Protein AF-A0ABD0K4P3-F1 (afdb_monomer_lite)

Sequence (218 aa):
MEVPHTLDGYPPPAPPPTKKMDIFKAEDYKLVDYKAAQAPEKLTTDYEDLIQYLTASLGSDLAKVRSVFAWLSSQNVLSTQFPKVVKENTPQAFLKRIKYDRTLYSDFFALLCSKGAGYEIGQHELKVTNRWNAVHVQGAWRLVNVPWALVKTDGLEEDKTWIVVEQCGEACLPRAESKKEVLQDMDEFWFLTDPEDFNCFCFARERRWQLMPETMDC

Radius of gyration: 19.71 Å; chains: 1; bounding box: 61×53×44 Å

Secondary structure (DSSP, 8-state):
-PPPSS-TTSPPP---SS-HHHH--GGGGHHHHHHHHT--GGGGG-HHHHHHHHHTT--SHHHHHHHHHHHHHT--TTTPPPPSS--SSSHHHHHHHHHHS---HHHHHHHHHHHHTT--PPP-----SS--EEEEETTEEEEE-HHHHT--GGGGTTT-------BTTB-----------------GGGEEE-HHHHTTTS--SSGGGG--------

Foldseek 3Di:
DDDPPDDPPADFQAADPDACVVPDDVVVLLVLLVQLLPPDPVQQLALVSNLCSNPVVPPFLLSSLVSLLSNLLSDPLQPDDQDPDHPPPTNSVQSVCVNPVVDDSQVVSVCSSQVNVVHDDDDDDDPDPQDWDWDQGPNHTFTARSRVQNPDVVVVCVVDPPQPQDDPRDGDDDDPPPPPPCPDNGDCCRPRHRLVVCCVPRNDPDPSVSNDPPPDDD

InterPro domains:
  IPR053041 Transglutaminase-like Superfamily Modulators [PTHR47020] (11-214)

Structure (mmCIF, N/CA/C/O backbone):
data_AF-A0ABD0K4P3-F1
#
_entry.id   AF-A0ABD0K4P3-F1
#
loop_
_atom_site.group_PDB
_atom_site.id
_atom_site.type_symbol
_atom_site.label_atom_id
_atom_site.label_alt_id
_atom_site.label_comp_id
_atom_site.label_asym_id
_atom_site.label_entity_id
_atom_site.label_seq_id
_atom_site.pdbx_PDB_ins_code
_atom_site.Cartn_x
_atom_site.Cartn_y
_atom_site.Cartn_z
_atom_site.occupancy
_atom_site.B_iso_or_equiv
_atom_site.auth_seq_id
_atom_site.auth_comp_id
_atom_site.auth_asym_id
_atom_site.auth_atom_id
_atom_site.pdbx_PDB_model_num
ATOM 1 N 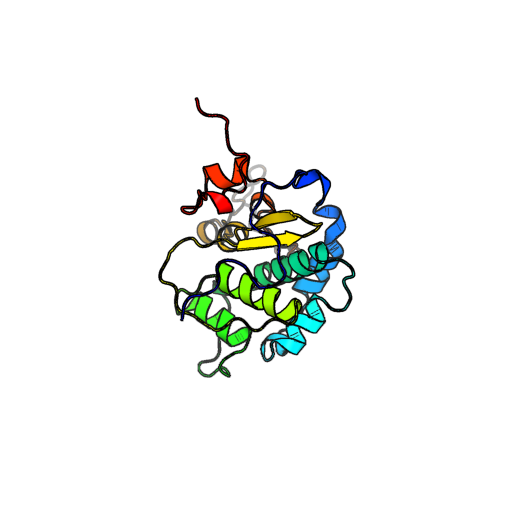N . MET A 1 1 ? 16.786 -3.853 18.434 1.00 28.19 1 MET A N 1
ATOM 2 C CA . MET A 1 1 ? 16.647 -4.970 17.479 1.00 28.19 1 MET A CA 1
ATOM 3 C C . MET A 1 1 ? 16.449 -4.325 16.121 1.00 28.19 1 MET A C 1
ATOM 5 O O . MET A 1 1 ? 15.469 -3.617 15.963 1.00 28.19 1 MET A O 1
ATOM 9 N N . GLU A 1 2 ? 17.439 -4.397 15.238 1.00 27.61 2 GLU A N 1
ATOM 10 C CA . GLU A 1 2 ? 17.402 -3.721 13.934 1.00 27.61 2 GLU A CA 1
ATOM 11 C C . GLU A 1 2 ? 16.315 -4.340 13.050 1.00 27.61 2 GLU A C 1
ATOM 13 O O . GLU A 1 2 ? 16.174 -5.560 13.003 1.00 27.61 2 GLU A O 1
ATOM 18 N N . VAL A 1 3 ? 15.515 -3.500 12.388 1.00 36.38 3 VAL A N 1
ATOM 19 C CA . VAL A 1 3 ? 14.567 -3.963 11.369 1.00 36.38 3 VAL A CA 1
ATOM 20 C C . VAL A 1 3 ? 15.396 -4.306 10.130 1.00 36.38 3 VAL A C 1
ATOM 22 O O . VAL A 1 3 ? 16.109 -3.425 9.643 1.00 36.38 3 VAL A O 1
ATOM 25 N N . PRO A 1 4 ? 15.357 -5.548 9.622 1.00 42.12 4 PRO A N 1
ATOM 26 C CA . PRO A 1 4 ? 16.108 -5.906 8.429 1.00 42.12 4 PRO A CA 1
ATOM 27 C C . PRO A 1 4 ? 15.650 -5.037 7.252 1.00 42.12 4 PRO A C 1
ATOM 29 O O . PRO A 1 4 ? 14.4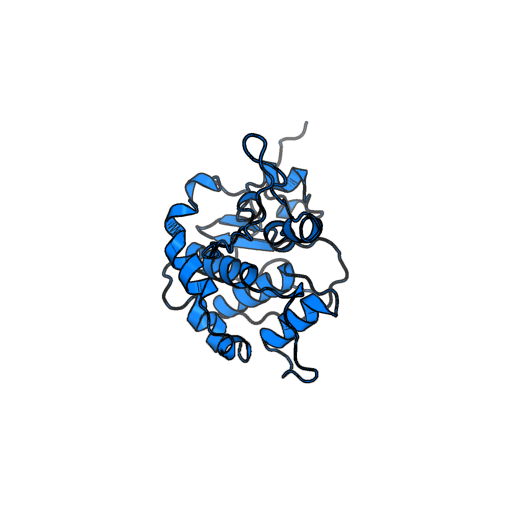57 -4.861 7.013 1.00 42.12 4 PRO A O 1
ATOM 32 N N . HIS A 1 5 ? 16.617 -4.460 6.534 1.00 51.66 5 HIS A N 1
ATOM 33 C CA . HIS A 1 5 ? 16.360 -3.504 5.453 1.00 51.66 5 HIS A CA 1
ATOM 34 C C . HIS A 1 5 ? 15.555 -4.105 4.290 1.00 51.66 5 HIS A C 1
ATOM 36 O O . HIS A 1 5 ? 14.946 -3.360 3.536 1.00 51.66 5 HIS A O 1
ATOM 42 N N . THR A 1 6 ? 15.534 -5.430 4.157 1.00 54.06 6 THR A N 1
ATOM 43 C CA . THR A 1 6 ? 14.693 -6.206 3.239 1.00 54.06 6 THR A CA 1
ATOM 44 C C . THR A 1 6 ? 14.231 -7.465 3.964 1.00 54.06 6 THR A C 1
ATOM 46 O O . THR A 1 6 ? 14.991 -8.027 4.750 1.00 54.06 6 THR A O 1
ATOM 49 N N . LEU A 1 7 ? 13.003 -7.908 3.705 1.00 59.88 7 LEU A N 1
ATOM 50 C CA . LEU A 1 7 ? 12.491 -9.174 4.232 1.00 59.88 7 LEU A CA 1
ATOM 51 C C . LEU A 1 7 ? 13.221 -10.357 3.572 1.00 59.88 7 LEU A C 1
ATOM 53 O O . LEU A 1 7 ? 13.503 -10.307 2.371 1.00 59.88 7 LEU A O 1
ATOM 57 N N . ASP A 1 8 ? 13.501 -11.416 4.337 1.00 61.53 8 ASP A N 1
ATOM 58 C CA . ASP A 1 8 ? 14.068 -12.657 3.799 1.00 61.53 8 ASP A CA 1
ATOM 59 C C . ASP A 1 8 ? 13.166 -13.202 2.679 1.00 61.53 8 ASP A C 1
ATOM 61 O O . ASP A 1 8 ? 11.954 -13.336 2.846 1.00 61.53 8 ASP A O 1
ATOM 65 N N . GLY A 1 9 ? 13.755 -13.486 1.514 1.00 71.38 9 GLY A N 1
ATOM 66 C CA . GLY A 1 9 ? 13.040 -13.989 0.333 1.00 71.38 9 GLY A CA 1
ATOM 67 C C . GLY A 1 9 ? 12.773 -12.960 -0.771 1.00 71.38 9 GLY A C 1
ATOM 68 O O . GLY A 1 9 ? 12.370 -13.360 -1.863 1.00 71.38 9 GLY A O 1
ATOM 69 N N . TYR A 1 10 ? 13.046 -11.669 -0.549 1.00 78.56 10 TYR A N 1
ATOM 70 C CA . TYR A 1 10 ? 12.956 -10.649 -1.603 1.00 78.56 10 TYR A CA 1
ATOM 71 C C . TYR A 1 10 ? 14.325 -10.309 -2.215 1.00 78.56 10 TYR A C 1
ATOM 73 O O . TYR A 1 10 ? 15.340 -10.338 -1.512 1.00 78.56 10 TYR A O 1
ATOM 81 N N . PRO A 1 11 ? 14.383 -9.970 -3.520 1.00 85.94 11 PRO A N 1
ATOM 82 C CA . PRO A 1 11 ? 15.630 -9.581 -4.167 1.00 85.94 11 PRO A CA 1
ATOM 83 C C . PRO A 1 11 ? 16.150 -8.245 -3.613 1.00 85.94 11 PRO A C 1
ATOM 85 O O . PRO A 1 11 ? 15.365 -7.438 -3.103 1.00 85.94 11 PRO A O 1
ATOM 88 N N . PRO A 1 12 ? 17.458 -7.959 -3.744 1.00 87.06 12 PRO A N 1
ATOM 89 C CA . PRO A 1 12 ? 18.002 -6.660 -3.364 1.00 87.06 12 PRO A CA 1
ATOM 90 C C . PRO A 1 12 ? 17.299 -5.511 -4.118 1.00 87.06 12 PRO A C 1
ATOM 92 O O . PRO A 1 12 ? 16.801 -5.723 -5.228 1.00 87.06 12 PRO A O 1
ATOM 95 N N . PRO A 1 13 ? 17.252 -4.291 -3.545 1.00 88.69 13 PRO A N 1
ATOM 96 C CA . PRO A 1 13 ? 16.683 -3.125 -4.216 1.00 88.69 13 PRO A CA 1
ATOM 97 C C . PRO A 1 13 ? 17.386 -2.857 -5.548 1.00 88.69 13 PRO A C 1
ATOM 99 O O . PRO A 1 13 ? 18.614 -2.776 -5.595 1.00 88.69 13 PRO A O 1
ATOM 102 N N . ALA A 1 14 ? 16.607 -2.724 -6.618 1.00 89.38 14 ALA A N 1
ATOM 103 C CA . ALA A 1 14 ? 17.099 -2.491 -7.969 1.00 89.38 14 ALA A CA 1
ATOM 104 C C . ALA A 1 14 ? 16.091 -1.646 -8.764 1.00 89.38 14 ALA A C 1
ATOM 106 O O . ALA A 1 14 ? 14.891 -1.714 -8.473 1.00 89.38 14 ALA A O 1
ATOM 107 N N . PRO A 1 15 ? 16.550 -0.875 -9.767 1.00 93.44 15 PRO A N 1
ATOM 108 C CA . PRO A 1 15 ? 15.665 -0.100 -10.625 1.00 93.44 15 PRO A CA 1
ATOM 109 C C . PRO A 1 15 ? 14.609 -0.988 -11.287 1.00 93.44 15 PRO A C 1
ATOM 111 O O . PRO A 1 15 ? 14.948 -2.060 -11.799 1.00 93.44 15 PRO A O 1
ATOM 114 N N . PRO A 1 16 ? 13.333 -0.575 -11.296 1.00 94.06 16 PRO A N 1
ATOM 115 C CA . PRO A 1 16 ? 12.313 -1.336 -11.983 1.00 94.06 16 PRO A CA 1
ATOM 116 C C . PRO A 1 16 ? 12.529 -1.298 -13.508 1.00 94.06 16 PRO A C 1
ATOM 118 O O . PRO A 1 16 ? 12.810 -0.234 -14.059 1.00 94.06 16 PRO A O 1
ATOM 121 N N . PRO A 1 17 ? 12.341 -2.424 -14.219 1.00 94.50 17 PRO A N 1
ATOM 122 C CA . PRO A 1 17 ? 12.545 -2.492 -15.669 1.00 94.50 17 PRO A CA 1
ATOM 123 C C . PRO A 1 17 ? 11.391 -1.887 -16.485 1.00 94.50 17 PRO A C 1
ATOM 125 O O . PRO A 1 17 ? 11.512 -1.729 -17.695 1.00 94.50 17 PRO A O 1
ATOM 128 N N . THR A 1 18 ? 10.260 -1.590 -15.845 1.00 95.69 18 THR A N 1
ATOM 129 C CA . THR A 1 18 ? 9.054 -1.030 -16.475 1.00 95.69 18 THR A CA 1
ATOM 130 C C . THR A 1 18 ? 8.581 0.199 -15.718 1.00 95.69 18 THR A C 1
ATOM 132 O O . THR A 1 18 ? 8.933 0.369 -14.547 1.00 95.69 18 THR A O 1
ATOM 135 N N . LYS A 1 19 ? 7.753 1.032 -16.344 1.00 96.19 19 LYS A N 1
ATOM 136 C CA . LYS A 1 19 ? 7.137 2.203 -15.712 1.00 96.19 19 LYS A CA 1
ATOM 137 C C . LYS A 1 19 ? 5.843 1.837 -14.999 1.00 96.19 19 LYS A C 1
ATOM 139 O O . LYS A 1 19 ? 5.233 0.801 -15.280 1.00 96.19 19 LYS A O 1
ATOM 144 N N . LYS A 1 20 ? 5.385 2.707 -14.098 1.00 96.00 20 LYS A N 1
ATOM 145 C CA . LYS A 1 20 ? 4.083 2.575 -13.430 1.00 96.00 20 LYS A CA 1
ATOM 146 C C . LYS A 1 20 ? 2.957 2.323 -14.433 1.00 96.00 20 LYS A C 1
ATOM 148 O O . LYS A 1 20 ? 2.176 1.390 -14.259 1.00 96.00 20 LYS A O 1
ATOM 153 N N . MET A 1 21 ? 2.900 3.138 -15.488 1.00 96.06 21 MET A N 1
ATOM 154 C CA . MET A 1 21 ? 1.831 3.102 -16.495 1.00 96.06 21 MET A CA 1
ATOM 155 C C . MET A 1 21 ? 1.772 1.784 -17.282 1.00 96.06 21 MET A C 1
ATOM 157 O O . MET A 1 21 ? 0.723 1.452 -17.834 1.00 96.06 21 MET A O 1
ATOM 161 N N . ASP A 1 22 ? 2.871 1.024 -17.320 1.00 96.25 22 ASP A N 1
ATOM 162 C CA . ASP A 1 22 ? 2.933 -0.264 -18.017 1.00 96.25 22 ASP A CA 1
ATOM 163 C C . ASP A 1 22 ? 2.239 -1.379 -17.225 1.00 96.25 22 ASP A C 1
ATOM 165 O O . ASP A 1 22 ? 1.761 -2.352 -17.807 1.00 96.25 22 ASP A O 1
ATOM 169 N N . ILE A 1 23 ? 2.198 -1.257 -15.893 1.00 95.44 23 ILE A N 1
ATOM 170 C CA . ILE A 1 23 ? 1.722 -2.315 -14.990 1.00 95.44 23 ILE A CA 1
ATOM 171 C C . ILE A 1 23 ? 0.451 -1.944 -14.226 1.00 95.44 23 ILE A C 1
ATOM 173 O O . ILE A 1 23 ? -0.197 -2.829 -13.672 1.00 95.44 23 ILE A O 1
ATOM 177 N N . PHE A 1 24 ? 0.108 -0.657 -14.158 1.00 96.19 24 PHE A N 1
ATOM 178 C CA . PHE A 1 24 ? -0.998 -0.155 -13.353 1.00 96.19 24 PHE A CA 1
ATOM 179 C C . PHE A 1 24 ? -1.782 0.933 -14.090 1.00 96.19 24 PHE A C 1
ATOM 181 O O . PHE A 1 24 ? -1.228 1.952 -14.503 1.00 96.19 24 PHE A O 1
ATOM 188 N N . LYS A 1 25 ? -3.099 0.729 -14.176 1.00 95.00 25 LYS A N 1
ATOM 189 C CA . LYS A 1 25 ? -4.090 1.709 -14.630 1.00 95.00 25 LYS A CA 1
ATOM 190 C C . LYS A 1 25 ? -5.203 1.749 -13.599 1.00 95.00 25 LYS A C 1
ATOM 192 O O . LYS A 1 25 ? -5.808 0.714 -13.330 1.00 95.00 25 LYS A O 1
ATOM 197 N N . ALA A 1 26 ? -5.460 2.908 -13.000 1.00 92.31 26 ALA A N 1
ATOM 198 C CA . ALA A 1 26 ? -6.407 3.029 -11.889 1.00 92.31 26 ALA A CA 1
ATOM 199 C C . ALA A 1 26 ? -7.816 2.527 -12.264 1.00 92.31 26 ALA A C 1
ATOM 201 O O . ALA A 1 26 ? -8.531 1.962 -11.436 1.00 92.31 26 ALA A O 1
ATOM 202 N N . GLU A 1 27 ? -8.195 2.655 -13.536 1.00 92.25 27 GLU A N 1
ATOM 203 C CA . GLU A 1 27 ? -9.481 2.215 -14.071 1.00 92.25 27 GLU A CA 1
ATOM 204 C C . GLU A 1 27 ? -9.728 0.715 -13.891 1.00 92.25 27 GLU A C 1
ATOM 206 O O . GLU A 1 27 ? -10.863 0.318 -13.615 1.00 92.25 27 GLU A O 1
ATOM 211 N N . ASP A 1 28 ? -8.673 -0.095 -13.975 1.00 94.81 28 ASP A N 1
ATOM 212 C CA . ASP A 1 28 ? -8.751 -1.552 -13.855 1.00 94.81 28 ASP A CA 1
ATOM 213 C C . ASP A 1 28 ? -8.967 -1.999 -12.395 1.00 94.81 28 ASP A C 1
ATOM 215 O O . ASP A 1 28 ? -9.379 -3.132 -12.136 1.00 94.81 28 ASP A O 1
ATOM 219 N N . TYR A 1 29 ? -8.741 -1.102 -11.426 1.00 95.25 29 TYR A N 1
ATOM 220 C CA . TYR A 1 29 ? -8.794 -1.395 -9.990 1.00 95.25 29 TYR A CA 1
ATOM 221 C C . TYR A 1 29 ? -10.014 -0.806 -9.273 1.00 95.25 29 TYR A C 1
ATOM 223 O O . TYR A 1 29 ? -10.187 -1.054 -8.081 1.00 95.25 29 TYR A O 1
ATOM 231 N N . LYS A 1 30 ? -10.939 -0.140 -9.980 1.00 94.12 30 LYS A N 1
ATOM 232 C CA . LYS A 1 30 ? -12.136 0.481 -9.371 1.00 94.12 30 LYS A CA 1
ATOM 233 C C . LYS A 1 30 ? -12.956 -0.471 -8.493 1.00 94.12 30 LYS A C 1
ATOM 235 O O . LYS A 1 30 ? -13.445 -0.076 -7.439 1.00 94.12 30 LYS A O 1
ATOM 240 N N . LEU A 1 31 ? -13.112 -1.733 -8.905 1.00 94.50 31 LEU A N 1
ATOM 241 C CA . LEU A 1 31 ? -13.841 -2.728 -8.109 1.00 94.50 31 LEU A CA 1
ATOM 242 C C . LEU A 1 31 ? -13.068 -3.149 -6.851 1.00 94.50 31 LEU A C 1
ATOM 244 O O . LEU A 1 31 ? -13.688 -3.426 -5.824 1.00 94.50 31 LEU A O 1
ATOM 248 N N . VAL A 1 32 ? -11.737 -3.220 -6.938 1.00 96.25 32 VAL A N 1
ATOM 249 C CA . VAL A 1 32 ? -10.866 -3.513 -5.791 1.00 96.25 32 VAL A CA 1
ATOM 250 C C . VAL A 1 32 ? -10.991 -2.386 -4.774 1.00 96.25 32 VAL A C 1
ATOM 252 O O . VAL A 1 32 ? -11.297 -2.654 -3.615 1.00 96.25 32 VAL A O 1
ATOM 255 N N . ASP A 1 33 ? -10.874 -1.142 -5.235 1.00 95.75 33 ASP A N 1
ATOM 256 C CA . ASP A 1 33 ? -10.978 0.052 -4.396 1.00 95.75 33 ASP A CA 1
ATOM 257 C C . ASP A 1 33 ? -12.347 0.141 -3.720 1.00 95.75 33 ASP A C 1
ATOM 259 O O . ASP A 1 33 ? -12.437 0.294 -2.503 1.00 95.75 33 ASP A O 1
ATOM 263 N N . TYR A 1 34 ? -13.422 -0.055 -4.492 1.00 94.31 34 TYR A N 1
ATOM 264 C CA . TYR A 1 34 ? -14.782 -0.076 -3.964 1.00 94.31 34 TYR A CA 1
ATOM 265 C C . TYR A 1 34 ? -14.947 -1.131 -2.864 1.00 94.31 34 TYR A C 1
ATOM 267 O O . TYR A 1 34 ? -15.419 -0.819 -1.774 1.00 94.31 34 TYR A O 1
ATOM 275 N N . LYS A 1 35 ? -14.533 -2.382 -3.106 1.00 95.75 35 LYS A N 1
ATOM 276 C CA . LYS A 1 35 ? -14.657 -3.458 -2.107 1.00 95.75 35 LYS A CA 1
ATOM 277 C C . LYS A 1 35 ? -13.837 -3.183 -0.850 1.00 95.75 35 LYS A C 1
ATOM 279 O O . LYS A 1 35 ? -14.327 -3.453 0.249 1.00 95.75 35 LYS A O 1
ATOM 284 N N . ALA A 1 36 ? -12.625 -2.658 -1.018 1.00 96.12 36 ALA A N 1
ATOM 285 C CA . ALA A 1 36 ? -11.744 -2.275 0.074 1.00 96.12 36 ALA A CA 1
ATOM 286 C C . ALA A 1 36 ? -12.398 -1.202 0.956 1.00 96.12 36 ALA A C 1
ATOM 288 O O . ALA A 1 36 ? -12.493 -1.387 2.167 1.00 96.12 36 ALA A O 1
ATOM 289 N N . ALA A 1 37 ? -12.953 -0.145 0.356 1.00 93.44 37 ALA A N 1
ATOM 290 C CA . ALA A 1 37 ? -13.652 0.922 1.075 1.00 93.44 37 ALA A CA 1
ATOM 291 C C . ALA A 1 37 ? -14.906 0.443 1.833 1.00 93.44 37 ALA A C 1
ATOM 293 O O . ALA A 1 37 ? -15.292 1.045 2.832 1.00 93.44 37 ALA A O 1
ATOM 294 N N . GLN A 1 38 ? -15.535 -0.649 1.383 1.00 94.38 38 GLN A N 1
ATOM 295 C CA . GLN A 1 38 ? -16.710 -1.254 2.026 1.00 94.38 38 GLN A CA 1
ATOM 296 C C . GLN A 1 38 ? -16.369 -2.217 3.179 1.00 94.38 38 GLN A C 1
ATOM 298 O O . GLN A 1 38 ? -17.273 -2.862 3.715 1.00 94.38 38 GLN A O 1
ATOM 303 N N . ALA A 1 39 ? -15.094 -2.352 3.568 1.00 95.31 39 ALA A N 1
ATOM 304 C CA . ALA A 1 39 ? -14.699 -3.220 4.675 1.00 95.31 39 ALA A CA 1
ATOM 305 C C . ALA A 1 39 ? -15.459 -2.858 5.970 1.00 95.31 39 ALA A C 1
ATOM 307 O O . ALA A 1 39 ? -15.355 -1.725 6.446 1.00 95.31 39 ALA A O 1
ATOM 308 N N . PRO A 1 40 ? -16.208 -3.802 6.575 1.00 94.75 40 PRO A N 1
ATOM 309 C CA . PRO A 1 40 ? -16.943 -3.528 7.803 1.00 94.75 40 PRO A CA 1
ATOM 310 C C . PRO A 1 40 ? -16.019 -3.116 8.952 1.00 94.75 40 PRO A C 1
ATOM 312 O O . PRO A 1 40 ? -15.014 -3.778 9.205 1.00 94.75 40 PRO A O 1
ATOM 315 N N . GLU A 1 41 ? -16.414 -2.103 9.728 1.00 90.75 41 GLU A N 1
ATOM 316 C CA . GLU A 1 41 ? -15.623 -1.589 10.861 1.00 90.75 41 GLU A CA 1
ATOM 317 C C . GLU A 1 41 ? -15.261 -2.686 11.875 1.00 90.75 41 GLU A C 1
ATOM 319 O O . GLU A 1 41 ? -14.156 -2.696 12.413 1.00 90.75 41 GLU A O 1
ATOM 324 N N . LYS A 1 42 ? -16.148 -3.670 12.078 1.00 93.12 42 LYS A N 1
ATOM 325 C CA . LYS A 1 42 ? -15.903 -4.819 12.966 1.00 93.12 42 LYS A CA 1
ATOM 326 C C . LYS A 1 42 ? -14.654 -5.631 12.602 1.00 93.12 42 LYS A C 1
ATOM 328 O O . LYS A 1 42 ? -14.106 -6.278 13.478 1.00 93.12 42 LYS A O 1
ATOM 333 N N . LEU A 1 43 ? -14.193 -5.599 11.347 1.00 95.06 43 LEU A N 1
ATOM 334 C CA . LEU A 1 43 ? -12.967 -6.296 10.943 1.00 95.06 43 LEU A CA 1
ATOM 335 C C . LEU A 1 43 ? -11.714 -5.613 11.500 1.00 95.06 43 LEU A C 1
ATOM 337 O O . LEU A 1 43 ? -10.659 -6.221 11.563 1.00 95.06 43 LEU A O 1
ATOM 341 N N . THR A 1 44 ? -11.807 -4.364 11.961 1.00 93.50 44 THR A N 1
ATOM 342 C CA . THR A 1 44 ? -10.657 -3.638 12.522 1.00 93.50 44 THR A CA 1
ATOM 343 C C . THR A 1 44 ? -10.258 -4.096 13.928 1.00 93.50 44 THR A C 1
ATOM 345 O O . THR A 1 44 ? -9.277 -3.592 14.481 1.00 93.50 44 THR A O 1
ATOM 348 N N . THR A 1 45 ? -10.980 -5.056 14.513 1.00 93.25 45 THR A N 1
ATOM 349 C CA . THR A 1 45 ? -10.641 -5.655 15.811 1.00 93.25 45 THR A CA 1
ATOM 350 C C . THR A 1 45 ? -9.621 -6.784 15.710 1.00 93.25 45 THR A C 1
ATOM 352 O O . THR A 1 45 ? -9.066 -7.176 16.737 1.00 93.25 45 THR A O 1
ATOM 355 N N . ASP A 1 46 ? -9.371 -7.304 14.506 1.00 93.31 46 ASP A N 1
ATOM 356 C CA . ASP A 1 46 ? -8.426 -8.390 14.267 1.00 93.31 46 ASP A CA 1
ATOM 357 C C . ASP A 1 46 ? -7.696 -8.206 12.928 1.00 93.31 46 ASP A C 1
ATOM 359 O O . ASP A 1 46 ? -8.277 -7.780 11.933 1.00 93.31 46 ASP A O 1
ATOM 363 N N . TYR A 1 47 ? -6.389 -8.468 12.906 1.00 93.06 47 TYR A N 1
ATOM 364 C CA . TYR A 1 47 ? -5.605 -8.301 11.684 1.00 93.06 47 TYR A CA 1
ATOM 365 C C . TYR A 1 47 ? -5.912 -9.371 10.640 1.00 93.06 47 TYR A C 1
ATOM 367 O O . TYR A 1 47 ? -5.938 -9.040 9.458 1.00 93.06 47 TYR A O 1
ATOM 375 N N . GLU A 1 48 ? -6.115 -10.619 11.059 1.00 93.00 48 GLU A N 1
ATOM 376 C CA . GLU A 1 48 ? -6.323 -11.745 10.148 1.00 93.00 48 GLU A CA 1
ATOM 377 C C . GLU A 1 48 ? -7.633 -11.554 9.386 1.00 93.00 48 GLU A C 1
ATOM 379 O O . GLU A 1 48 ? -7.647 -11.591 8.158 1.00 93.00 48 GLU A O 1
ATOM 384 N N . ASP A 1 49 ? -8.703 -11.211 10.107 1.00 95.56 49 ASP A N 1
ATOM 385 C CA . ASP A 1 49 ? -10.020 -10.942 9.528 1.00 95.56 49 ASP A CA 1
ATOM 386 C C . ASP A 1 49 ? -9.973 -9.804 8.495 1.00 95.56 49 ASP A C 1
ATOM 388 O O . ASP A 1 49 ? -10.530 -9.914 7.395 1.00 95.56 49 ASP A O 1
ATOM 392 N N . LEU A 1 50 ? -9.289 -8.702 8.829 1.00 97.38 50 LEU A N 1
ATOM 393 C CA . LEU A 1 50 ? -9.142 -7.565 7.923 1.00 97.38 50 LEU A CA 1
ATOM 394 C C . LEU A 1 50 ? -8.324 -7.938 6.682 1.00 97.38 50 LEU A C 1
ATOM 396 O O . LEU A 1 50 ? -8.741 -7.664 5.557 1.00 97.38 50 LEU A O 1
ATOM 400 N N . ILE A 1 51 ? -7.164 -8.565 6.868 1.00 95.94 51 ILE A N 1
ATOM 401 C CA . ILE A 1 51 ? -6.280 -8.958 5.769 1.00 95.94 51 ILE A CA 1
ATOM 402 C C . ILE A 1 51 ? -6.955 -9.982 4.860 1.00 95.94 51 ILE A C 1
ATOM 404 O O . ILE A 1 51 ? -6.883 -9.851 3.633 1.00 95.94 51 ILE A O 1
ATOM 408 N N . GLN A 1 52 ? -7.657 -10.956 5.434 1.00 95.75 52 GLN A N 1
ATOM 409 C CA . GLN A 1 52 ? -8.396 -11.955 4.680 1.00 95.75 52 GLN A CA 1
ATOM 410 C C . GLN A 1 52 ? -9.485 -11.302 3.825 1.00 95.75 52 GLN A C 1
ATOM 412 O O . GLN A 1 52 ? -9.581 -11.601 2.632 1.00 95.75 52 GLN A O 1
ATOM 417 N N . TYR A 1 53 ? -10.243 -10.352 4.381 1.00 97.75 53 TYR A N 1
ATOM 418 C CA . TYR A 1 53 ? -11.230 -9.588 3.616 1.00 97.75 53 TYR A CA 1
ATOM 419 C C . TYR A 1 53 ? -10.593 -8.811 2.454 1.00 97.75 53 TYR A C 1
ATOM 421 O O . TYR A 1 53 ? -11.105 -8.839 1.333 1.00 97.75 53 TYR A O 1
ATOM 429 N N . LEU A 1 54 ? -9.461 -8.145 2.702 1.00 97.50 54 LEU A N 1
ATOM 430 C CA . LEU A 1 54 ? -8.803 -7.295 1.709 1.00 97.50 54 LEU A CA 1
ATOM 431 C C . LEU A 1 54 ? -8.095 -8.079 0.599 1.00 97.50 54 LEU A C 1
ATOM 433 O O . LEU A 1 54 ? -7.934 -7.552 -0.496 1.00 97.50 54 LEU A O 1
ATOM 437 N N . THR A 1 55 ? -7.638 -9.308 0.853 1.00 96.19 55 THR A N 1
ATOM 438 C CA . THR A 1 55 ? -6.667 -9.960 -0.045 1.00 96.19 55 THR A CA 1
ATOM 439 C C . THR A 1 55 ? -7.082 -11.330 -0.571 1.00 96.19 55 THR A C 1
ATOM 441 O O . THR A 1 55 ? -6.631 -11.703 -1.654 1.00 96.19 55 THR A O 1
ATOM 444 N N . ALA A 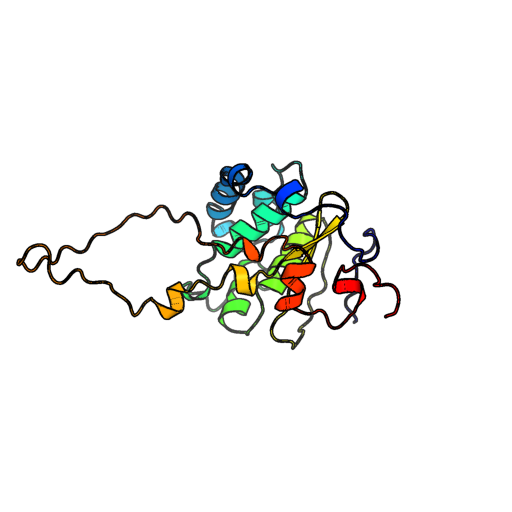1 56 ? -7.962 -12.073 0.112 1.00 93.69 56 ALA A N 1
ATOM 445 C CA . ALA A 1 56 ? -8.189 -13.492 -0.198 1.00 93.69 56 ALA A CA 1
ATOM 446 C C . ALA A 1 56 ? -8.796 -13.750 -1.585 1.00 93.69 56 ALA A C 1
ATOM 448 O O . ALA A 1 56 ? -8.539 -14.787 -2.191 1.00 93.69 56 ALA A O 1
ATOM 449 N N . SER A 1 57 ? -9.593 -12.810 -2.103 1.00 93.00 57 SER A N 1
ATOM 450 C CA . SER A 1 57 ? -10.210 -12.929 -3.434 1.00 93.00 57 SER A CA 1
ATOM 451 C C . SER A 1 57 ? -9.339 -12.391 -4.577 1.00 93.00 57 SER A C 1
ATOM 453 O O . SER A 1 57 ? -9.759 -12.425 -5.734 1.00 93.00 57 SER A O 1
ATOM 455 N N . LEU A 1 58 ? -8.138 -11.885 -4.277 1.00 95.00 58 LEU A N 1
ATOM 456 C CA . LEU A 1 58 ? -7.275 -11.200 -5.235 1.00 95.00 58 LEU A CA 1
ATOM 457 C C . LEU A 1 58 ? -6.103 -12.094 -5.652 1.00 95.00 58 LEU A C 1
ATOM 459 O O . LEU A 1 58 ? -5.279 -12.499 -4.836 1.00 95.00 58 LEU A O 1
ATOM 463 N N . GLY A 1 59 ? -6.011 -12.372 -6.955 1.00 89.06 59 GLY A N 1
ATOM 464 C CA . GLY A 1 59 ? -5.016 -13.296 -7.510 1.00 89.06 59 GLY A CA 1
ATOM 465 C C . GLY A 1 59 ? -3.625 -12.704 -7.757 1.00 89.06 59 GLY A C 1
ATOM 466 O O . GLY A 1 59 ? -2.696 -13.460 -8.011 1.00 89.06 59 GLY A O 1
ATOM 467 N N . SER A 1 60 ? -3.459 -11.378 -7.695 1.00 93.31 60 SER A N 1
ATOM 468 C CA . SER A 1 60 ? -2.163 -10.720 -7.913 1.00 93.31 60 SER A CA 1
ATOM 469 C C . SER A 1 60 ? -1.749 -9.879 -6.715 1.00 93.31 60 SER A C 1
ATOM 471 O O . SER A 1 60 ? -2.579 -9.211 -6.096 1.00 93.31 60 SER A O 1
ATOM 473 N N . ASP A 1 61 ? -0.452 -9.860 -6.421 1.00 92.06 61 ASP A N 1
ATOM 474 C CA . ASP A 1 61 ? 0.084 -9.055 -5.320 1.00 92.06 61 ASP A CA 1
ATOM 475 C C . ASP A 1 61 ? -0.116 -7.559 -5.560 1.00 92.06 61 ASP A C 1
ATOM 477 O O . ASP A 1 61 ? -0.403 -6.822 -4.623 1.00 92.06 61 ASP A O 1
ATOM 481 N N . LEU A 1 62 ? -0.095 -7.118 -6.822 1.00 95.69 62 LEU A N 1
ATOM 482 C CA . LEU A 1 62 ? -0.442 -5.746 -7.186 1.00 95.69 62 LEU A CA 1
ATOM 483 C C . LEU A 1 62 ? -1.879 -5.389 -6.766 1.00 95.69 62 LEU A C 1
ATOM 485 O O . LEU A 1 62 ? -2.094 -4.338 -6.165 1.00 95.69 62 LEU A O 1
ATOM 489 N N . ALA A 1 63 ? -2.853 -6.272 -7.012 1.00 96.50 63 ALA A N 1
ATOM 490 C CA . ALA A 1 63 ? -4.228 -6.054 -6.563 1.00 96.50 63 ALA A CA 1
ATOM 491 C C . ALA A 1 63 ? -4.345 -6.051 -5.035 1.00 96.50 63 ALA A C 1
ATOM 493 O O . ALA A 1 63 ? -5.056 -5.212 -4.489 1.00 96.50 63 ALA A O 1
ATOM 494 N N . LYS A 1 64 ? -3.628 -6.938 -4.336 1.00 96.75 64 LYS A N 1
ATOM 495 C CA . LYS A 1 64 ? -3.619 -6.972 -2.863 1.00 96.75 64 LYS A CA 1
ATOM 496 C C . LYS A 1 64 ? -3.048 -5.685 -2.269 1.00 96.75 64 LYS A C 1
ATOM 498 O O . LYS A 1 64 ? -3.680 -5.080 -1.408 1.00 96.75 64 LYS A O 1
ATOM 503 N N . VAL A 1 65 ? -1.894 -5.238 -2.769 1.00 96.31 65 VAL A N 1
ATOM 504 C CA . VAL A 1 65 ? -1.252 -3.979 -2.362 1.00 96.31 65 VAL A CA 1
ATOM 505 C C . VAL A 1 65 ? -2.181 -2.796 -2.631 1.00 96.31 65 VAL A C 1
ATOM 507 O O . VAL A 1 65 ? -2.364 -1.956 -1.750 1.00 96.31 65 VAL A O 1
ATOM 510 N N . ARG A 1 66 ? -2.833 -2.759 -3.803 1.00 96.69 66 ARG A N 1
ATOM 511 C CA . ARG A 1 66 ? -3.832 -1.733 -4.125 1.00 96.69 66 ARG A CA 1
ATOM 512 C C . ARG A 1 66 ? -5.027 -1.771 -3.172 1.00 96.69 66 ARG A C 1
ATOM 514 O O . ARG A 1 66 ? -5.436 -0.723 -2.694 1.00 96.69 66 ARG A O 1
ATOM 521 N N . SER A 1 67 ? -5.541 -2.953 -2.840 1.00 97.38 67 SER A N 1
ATOM 522 C CA . SER A 1 67 ? -6.665 -3.106 -1.909 1.00 97.38 67 SER A CA 1
ATOM 523 C C . SER A 1 67 ? -6.334 -2.594 -0.507 1.00 97.38 67 SER A C 1
ATOM 525 O O . SER A 1 67 ? -7.144 -1.903 0.106 1.00 97.38 67 SER A O 1
ATOM 527 N N . VAL A 1 68 ? -5.135 -2.893 0.003 1.00 96.69 68 VAL A N 1
ATOM 528 C CA . VAL A 1 68 ? -4.670 -2.377 1.302 1.00 96.69 68 VAL A CA 1
ATOM 529 C C . VAL A 1 68 ? -4.517 -0.857 1.260 1.00 96.69 68 VAL A C 1
ATOM 531 O O . VAL A 1 68 ? -4.950 -0.173 2.187 1.00 96.69 68 VAL A O 1
ATOM 534 N N . PHE A 1 69 ? -3.938 -0.327 0.179 1.00 95.50 69 PHE A N 1
ATOM 535 C CA . PHE A 1 69 ? -3.784 1.112 -0.030 1.00 95.50 69 PHE A CA 1
ATOM 536 C C . PHE A 1 69 ? -5.146 1.819 -0.053 1.00 95.50 69 PHE A C 1
ATOM 538 O O . PHE A 1 69 ? -5.364 2.742 0.726 1.00 95.50 69 PHE A O 1
ATOM 545 N N . ALA A 1 70 ? -6.088 1.325 -0.860 1.00 94.75 70 ALA A N 1
ATOM 546 C CA . ALA A 1 70 ? -7.432 1.880 -0.979 1.00 94.75 70 ALA A CA 1
ATOM 547 C C . ALA A 1 70 ? -8.208 1.832 0.344 1.00 94.75 70 ALA A C 1
ATOM 549 O O . ALA A 1 70 ? -8.800 2.836 0.741 1.00 94.75 70 ALA A O 1
ATOM 550 N N . TRP A 1 71 ? -8.156 0.710 1.071 1.00 95.56 71 TRP A N 1
ATOM 551 C CA . TRP A 1 71 ? -8.776 0.614 2.395 1.00 95.56 71 TRP A CA 1
ATOM 552 C C . TRP A 1 71 ? -8.192 1.635 3.369 1.00 95.56 71 TRP A C 1
ATOM 554 O O . TRP A 1 71 ? -8.939 2.311 4.073 1.00 95.56 71 TRP A O 1
ATOM 564 N N . LEU A 1 72 ? -6.865 1.778 3.413 1.00 92.31 72 LEU A N 1
ATOM 565 C CA . LEU A 1 72 ? -6.226 2.704 4.342 1.00 92.31 72 LEU A CA 1
ATOM 566 C C . LEU A 1 72 ? -6.602 4.157 4.028 1.00 92.31 72 LEU A C 1
ATOM 568 O O . LEU A 1 72 ? -6.911 4.926 4.939 1.00 92.31 72 LEU A O 1
ATOM 572 N N . SER A 1 73 ? -6.674 4.503 2.746 1.00 88.75 73 SER A N 1
ATOM 573 C CA . SER A 1 73 ? -7.150 5.805 2.286 1.00 88.75 73 SER A CA 1
ATOM 574 C C . SER A 1 73 ? -8.628 6.066 2.564 1.00 88.75 73 SER A C 1
ATOM 576 O O . SER A 1 73 ? -9.080 7.205 2.440 1.00 88.75 73 SER A O 1
ATOM 578 N N . SER A 1 74 ? -9.423 5.035 2.872 1.00 88.88 74 SER A N 1
ATOM 579 C CA . SER A 1 74 ? -10.867 5.192 3.117 1.00 88.88 74 SER A CA 1
ATOM 580 C C . SER A 1 74 ? -11.144 5.504 4.579 1.00 88.88 74 SER A C 1
ATOM 582 O O . SER A 1 74 ? -12.275 5.825 4.946 1.00 88.88 74 SER A O 1
ATOM 584 N N . GLN A 1 75 ? -10.119 5.407 5.427 1.00 88.38 75 GLN A N 1
ATOM 585 C CA . GLN A 1 75 ? -10.243 5.632 6.853 1.00 88.38 75 GLN A CA 1
ATOM 586 C C . GLN A 1 75 ? -10.251 7.136 7.136 1.00 88.38 75 GLN A C 1
ATOM 588 O O . GLN A 1 75 ? -9.250 7.829 6.963 1.00 88.38 75 GLN A O 1
ATOM 593 N N . ASN A 1 76 ? -11.366 7.655 7.651 1.00 83.44 76 ASN A N 1
ATOM 594 C CA . ASN A 1 76 ? -11.489 9.065 8.039 1.00 83.44 76 ASN A CA 1
ATOM 595 C C . ASN A 1 76 ? -10.869 9.345 9.423 1.00 83.44 76 ASN A C 1
ATOM 597 O O . ASN A 1 76 ? -11.493 9.981 10.275 1.00 83.44 76 ASN A O 1
ATOM 601 N N . VAL A 1 77 ? -9.632 8.883 9.641 1.00 85.69 77 VAL A N 1
ATOM 602 C CA . VAL A 1 77 ? -8.956 8.804 10.951 1.00 85.69 77 VAL A CA 1
ATOM 603 C C . VAL A 1 77 ? -9.017 10.109 11.737 1.00 85.69 77 VAL A C 1
ATOM 605 O O . VAL A 1 77 ? -9.321 10.086 12.926 1.00 85.69 77 VAL A O 1
ATOM 608 N N . LEU A 1 78 ? -8.767 11.251 11.088 1.00 82.00 78 LEU A N 1
ATOM 609 C CA . LEU A 1 78 ? -8.758 12.558 11.754 1.00 82.00 78 LEU A CA 1
ATOM 610 C C . LEU A 1 78 ? -10.131 12.910 12.350 1.00 82.00 78 LEU A C 1
ATOM 612 O O . LEU A 1 78 ? -10.200 13.404 13.477 1.00 82.00 78 LEU A O 1
ATOM 616 N N . SER A 1 79 ? -11.218 12.559 11.659 1.00 82.06 79 SER A N 1
ATOM 617 C CA . SER A 1 79 ? -12.599 12.780 12.115 1.00 82.06 79 SER A CA 1
ATOM 618 C C . SER A 1 79 ? -13.126 11.672 13.040 1.00 82.06 79 SER A C 1
ATOM 620 O O . SER A 1 79 ? -13.981 11.926 13.889 1.00 82.06 79 SER A O 1
ATOM 622 N N . THR A 1 80 ? -12.585 10.452 12.946 1.00 83.31 80 THR A N 1
ATOM 623 C CA . THR A 1 80 ? -13.037 9.296 13.730 1.00 83.31 80 THR A CA 1
ATOM 624 C C . THR A 1 80 ? -12.753 9.482 15.219 1.00 83.31 80 THR A C 1
ATOM 626 O O . THR A 1 80 ? -11.630 9.783 15.630 1.00 83.31 80 THR A O 1
ATOM 629 N N . GLN A 1 81 ? -13.765 9.270 16.059 1.00 86.38 81 GLN A N 1
ATOM 630 C CA . GLN A 1 81 ? -13.583 9.192 17.506 1.00 86.38 81 GLN A CA 1
ATOM 631 C C . GLN A 1 81 ? -13.258 7.756 17.897 1.00 86.38 81 GLN A C 1
ATOM 633 O O . GLN A 1 81 ? -14.043 6.846 17.645 1.00 86.38 81 GLN A O 1
ATOM 638 N N . PHE A 1 82 ? -12.104 7.551 18.526 1.00 86.88 82 PHE A N 1
ATOM 639 C CA . PHE A 1 82 ? -11.694 6.223 18.969 1.00 86.88 82 PHE A CA 1
ATOM 640 C C . PHE A 1 82 ? -12.054 6.010 20.443 1.00 86.88 82 PHE A C 1
ATOM 642 O O . PHE A 1 82 ? -11.867 6.923 21.256 1.00 86.88 82 PHE A O 1
ATOM 649 N N . PRO A 1 83 ? -12.510 4.804 20.831 1.00 83.25 83 PRO A N 1
ATOM 650 C CA . PRO A 1 83 ? -12.746 4.474 22.230 1.00 83.25 83 PRO A CA 1
ATOM 651 C C . PRO A 1 83 ? -11.509 4.707 23.111 1.00 83.25 83 PRO A C 1
ATOM 653 O O . PRO A 1 83 ? -10.357 4.551 22.683 1.00 83.25 83 PRO A O 1
ATOM 656 N N . LYS A 1 84 ? -11.738 5.047 24.388 1.00 74.94 84 LYS A N 1
ATOM 657 C CA . LYS A 1 84 ? -10.647 5.230 25.363 1.00 74.94 84 LYS A CA 1
ATOM 658 C C . LYS A 1 84 ? -9.829 3.953 25.533 1.00 74.94 84 LYS A C 1
ATOM 660 O O . LYS A 1 84 ? -8.604 4.021 25.500 1.00 74.94 84 LYS A O 1
ATOM 665 N N . VAL A 1 85 ? -10.506 2.812 25.634 1.00 72.81 85 VAL A N 1
ATOM 666 C CA . VAL A 1 85 ? -9.890 1.487 25.724 1.00 72.81 85 VAL A CA 1
ATOM 667 C C . VAL A 1 85 ? -10.128 0.762 24.408 1.00 72.81 85 VAL A C 1
ATOM 669 O O . VAL A 1 85 ? -11.270 0.568 24.004 1.00 72.81 85 VAL A O 1
ATOM 672 N N . VAL A 1 86 ? -9.044 0.386 23.742 1.00 75.44 86 VAL A N 1
ATOM 673 C CA . VAL A 1 86 ? -9.055 -0.466 22.549 1.00 75.44 86 VAL A 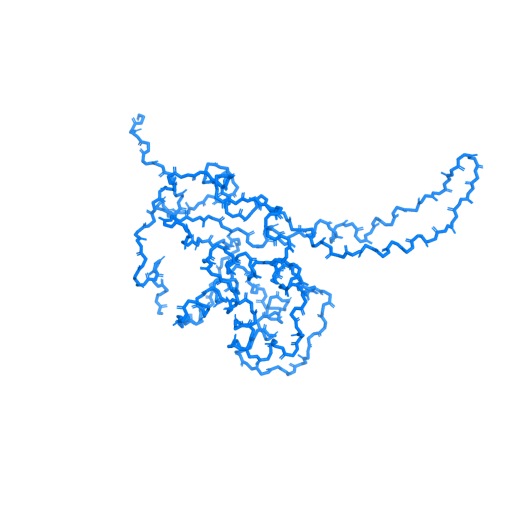CA 1
ATOM 674 C C . VAL A 1 86 ? -8.109 -1.617 22.855 1.00 75.44 86 VAL A C 1
ATOM 676 O O . VAL A 1 86 ? -7.074 -1.394 23.486 1.00 75.44 86 VAL A O 1
ATOM 679 N N . LYS A 1 87 ? -8.461 -2.837 22.439 1.00 84.00 87 LYS A N 1
ATOM 680 C CA . LYS A 1 87 ? -7.551 -3.982 22.523 1.00 84.00 87 LYS A CA 1
ATOM 681 C C . LYS A 1 87 ? -6.238 -3.613 21.831 1.00 84.00 87 LYS A C 1
ATOM 683 O O . LYS A 1 87 ? -6.242 -3.154 20.685 1.00 84.00 87 LYS A O 1
ATOM 688 N N . GLU A 1 88 ? -5.129 -3.792 22.537 1.00 81.44 88 GLU A N 1
ATOM 689 C CA . GLU A 1 88 ? -3.806 -3.557 21.973 1.00 81.44 88 GLU A CA 1
ATOM 690 C C . GLU A 1 88 ? -3.546 -4.513 20.803 1.00 81.44 88 GLU A C 1
ATOM 692 O O . GLU A 1 88 ? -4.104 -5.608 20.742 1.00 81.44 88 GLU A O 1
ATOM 697 N N . ASN A 1 89 ? -2.701 -4.090 19.861 1.00 85.94 89 ASN A N 1
ATOM 698 C CA . ASN A 1 89 ? -2.360 -4.870 18.670 1.00 85.94 89 ASN A CA 1
ATOM 699 C C . ASN A 1 89 ? -3.569 -5.224 17.773 1.00 85.94 89 ASN A C 1
ATOM 701 O O . ASN A 1 89 ? -3.746 -6.366 17.357 1.00 85.94 89 ASN A O 1
ATOM 705 N N . THR A 1 90 ? -4.388 -4.224 17.443 1.00 92.31 90 THR A N 1
ATOM 706 C CA . THR A 1 90 ? -5.487 -4.326 16.466 1.00 92.31 90 THR A CA 1
ATOM 707 C C . THR A 1 90 ? -5.362 -3.235 15.396 1.00 92.31 90 THR A C 1
ATOM 709 O O . THR A 1 90 ? -4.760 -2.190 15.683 1.00 92.31 90 THR A O 1
ATOM 712 N N . PRO A 1 91 ? -5.933 -3.420 14.189 1.00 94.44 91 PRO A N 1
ATOM 713 C CA . PRO A 1 91 ? -6.031 -2.353 13.191 1.00 94.44 91 PRO A CA 1
ATOM 714 C C . PRO A 1 91 ? -6.628 -1.055 13.762 1.00 94.44 91 PRO A C 1
ATOM 716 O O . PRO A 1 91 ? -6.076 0.028 13.562 1.00 94.44 91 PRO A O 1
ATOM 719 N N . GLN A 1 92 ? -7.698 -1.155 14.559 1.00 93.88 92 GLN A N 1
ATOM 720 C CA . GLN A 1 92 ? -8.340 -0.006 15.204 1.00 93.88 92 GLN A CA 1
ATOM 721 C C . GLN A 1 92 ? -7.405 0.718 16.185 1.00 93.88 92 GLN A C 1
ATOM 723 O O . GLN A 1 92 ? -7.361 1.951 16.210 1.00 93.88 92 GLN A O 1
ATOM 728 N N . ALA A 1 93 ? -6.629 -0.026 16.982 1.00 91.56 93 ALA A N 1
ATOM 729 C CA . ALA A 1 93 ? -5.633 0.568 17.871 1.00 91.56 93 ALA A CA 1
ATOM 730 C C . ALA A 1 93 ? -4.525 1.284 17.084 1.00 91.56 93 ALA A C 1
ATOM 732 O O . ALA A 1 93 ? -4.051 2.331 17.522 1.00 91.56 93 ALA A O 1
ATOM 733 N N . PHE A 1 94 ? -4.133 0.766 15.917 1.00 92.50 94 PHE A N 1
ATOM 734 C CA . PHE A 1 94 ? -3.138 1.416 15.063 1.00 92.50 94 PHE A CA 1
ATOM 735 C C . PHE A 1 94 ? -3.677 2.719 14.452 1.00 92.50 94 PHE A C 1
ATOM 737 O O . PHE A 1 94 ? -3.010 3.750 14.530 1.00 92.50 94 PHE A O 1
ATOM 744 N N . LEU A 1 95 ? -4.913 2.716 13.940 1.00 91.75 95 LEU A N 1
ATOM 745 C CA . LEU A 1 95 ? -5.591 3.931 13.461 1.00 91.75 95 LEU A CA 1
ATOM 746 C C . LEU A 1 95 ? -5.691 5.000 14.563 1.00 91.75 95 LEU A C 1
ATOM 748 O O . LEU A 1 95 ? -5.419 6.178 14.325 1.00 91.75 95 LEU A O 1
ATOM 752 N N . LYS A 1 96 ? -5.986 4.590 15.802 1.00 90.81 96 LYS A N 1
ATOM 753 C CA . LYS A 1 96 ? -5.964 5.484 16.967 1.00 90.81 96 LYS A CA 1
ATOM 754 C C . LYS A 1 96 ? -4.574 6.097 17.201 1.00 90.81 96 LYS A C 1
ATOM 756 O O . LYS A 1 96 ? -4.481 7.300 17.440 1.00 90.81 96 LYS A O 1
ATOM 761 N N . ARG A 1 97 ? -3.500 5.305 17.103 1.00 89.19 97 ARG A N 1
ATOM 762 C CA . ARG A 1 97 ? -2.109 5.785 17.245 1.00 89.19 97 ARG A CA 1
ATOM 763 C C . ARG A 1 97 ? -1.707 6.757 16.134 1.00 89.19 97 ARG A C 1
ATOM 765 O O . ARG A 1 97 ? -0.959 7.697 16.393 1.00 89.19 97 ARG A O 1
ATOM 772 N N . ILE A 1 98 ? -2.226 6.577 14.918 1.00 86.56 98 ILE A N 1
ATOM 773 C CA . ILE A 1 98 ? -2.046 7.553 13.831 1.00 86.56 98 ILE A CA 1
ATOM 774 C C . ILE A 1 98 ? -2.649 8.906 14.230 1.00 86.56 98 ILE A C 1
ATOM 776 O O . ILE A 1 98 ? -2.005 9.938 14.053 1.00 86.56 98 ILE A O 1
ATOM 780 N N . LYS A 1 99 ? -3.846 8.910 14.834 1.00 87.00 99 LYS A N 1
ATOM 781 C CA . LYS A 1 99 ? -4.503 10.146 15.287 1.00 87.00 99 LYS A CA 1
ATOM 782 C C . LYS A 1 99 ? -3.782 10.831 16.452 1.00 87.00 99 LYS A C 1
ATOM 784 O O . LYS A 1 99 ? -3.604 12.045 16.418 1.00 87.00 99 LYS A O 1
ATOM 789 N N . TYR A 1 100 ? -3.431 10.086 17.501 1.00 85.56 100 TYR A N 1
ATOM 790 C CA . TYR A 1 100 ? -3.018 10.685 18.780 1.00 85.56 100 TYR A CA 1
ATOM 791 C C . TYR A 1 100 ? -1.513 10.614 19.058 1.00 85.56 100 TYR A C 1
ATOM 793 O O . TYR A 1 100 ? -0.970 11.523 19.682 1.00 85.56 100 TYR A O 1
ATOM 801 N N . ASP A 1 101 ? -0.827 9.591 18.549 1.00 79.69 101 ASP A N 1
ATOM 802 C CA . ASP A 1 101 ? 0.538 9.239 18.965 1.00 79.69 101 ASP A CA 1
ATOM 803 C C . ASP A 1 101 ? 1.577 9.496 17.859 1.00 79.69 101 ASP A C 1
ATOM 805 O O . ASP A 1 101 ? 2.702 9.002 17.918 1.00 79.69 101 ASP A O 1
ATOM 809 N N . ARG A 1 102 ? 1.212 10.275 16.828 1.00 73.19 102 ARG A N 1
ATOM 810 C CA . ARG A 1 102 ? 2.074 10.642 15.683 1.00 73.19 102 ARG A CA 1
ATOM 811 C C . ARG A 1 102 ? 2.661 9.439 14.928 1.00 73.19 102 ARG A C 1
ATOM 813 O O . ARG A 1 102 ? 3.721 9.551 14.309 1.00 73.19 102 ARG A O 1
ATOM 820 N N . THR A 1 103 ? 1.984 8.292 14.968 1.00 81.25 103 THR A N 1
ATOM 821 C CA . THR A 1 103 ? 2.347 7.141 14.130 1.00 81.25 103 THR A CA 1
ATOM 822 C C . THR A 1 103 ? 1.995 7.438 12.669 1.00 81.25 103 THR A C 1
ATOM 824 O O . THR A 1 103 ? 1.016 8.129 12.396 1.00 81.25 103 THR A O 1
ATOM 827 N N . LEU A 1 104 ? 2.791 6.948 11.715 1.00 83.25 104 LEU A N 1
ATOM 828 C CA . LEU A 1 104 ? 2.602 7.262 10.298 1.00 83.25 104 LEU A CA 1
ATOM 829 C C . LEU A 1 104 ? 1.765 6.197 9.583 1.00 83.25 104 LEU A C 1
ATOM 831 O O . LEU A 1 104 ? 1.903 5.001 9.841 1.00 83.25 104 LEU A O 1
ATOM 835 N N . TYR A 1 105 ? 0.969 6.629 8.603 1.00 89.12 105 TYR A N 1
ATOM 836 C CA . TYR A 1 105 ? 0.253 5.726 7.696 1.00 89.12 105 TYR A CA 1
ATOM 837 C C . TYR A 1 105 ? 1.188 4.748 6.970 1.00 89.12 105 TYR A C 1
ATOM 839 O O . TYR A 1 105 ? 0.809 3.603 6.745 1.00 89.12 105 TYR A O 1
ATOM 847 N N . SER A 1 106 ? 2.425 5.162 6.669 1.00 88.25 106 SER A N 1
ATOM 848 C CA . SER A 1 106 ? 3.457 4.307 6.063 1.00 88.25 106 SER A CA 1
ATOM 849 C C . SER A 1 106 ? 3.773 3.060 6.893 1.00 88.25 106 SER A C 1
ATOM 851 O O . SER A 1 106 ? 4.080 1.999 6.353 1.00 88.25 106 SER A O 1
ATOM 853 N N . ASP A 1 107 ? 3.698 3.172 8.218 1.00 87.38 107 ASP A N 1
ATOM 854 C CA . ASP A 1 107 ? 4.021 2.066 9.122 1.00 87.38 107 ASP A CA 1
ATOM 855 C C . ASP A 1 107 ? 2.883 1.066 9.153 1.00 87.38 107 ASP A C 1
ATOM 857 O O . ASP A 1 107 ? 3.098 -0.146 9.143 1.00 87.38 107 ASP A O 1
ATOM 861 N N . PHE A 1 108 ? 1.660 1.590 9.154 1.00 91.38 108 PHE A N 1
ATOM 862 C CA . PHE A 1 108 ? 0.482 0.753 9.132 1.00 91.38 108 PHE A CA 1
ATOM 863 C C . PHE A 1 108 ? 0.361 0.014 7.803 1.00 91.38 108 PHE A C 1
ATOM 865 O O . PHE A 1 108 ? 0.100 -1.185 7.778 1.00 91.38 108 PHE A O 1
ATOM 872 N N . PHE A 1 109 ? 0.628 0.714 6.702 1.00 92.75 109 PHE A N 1
ATOM 873 C CA . PHE A 1 109 ? 0.654 0.123 5.374 1.00 92.75 109 PHE A CA 1
ATOM 874 C C . PHE A 1 109 ? 1.675 -1.016 5.271 1.00 92.75 109 PHE A C 1
ATOM 876 O O . PHE A 1 109 ? 1.326 -2.104 4.812 1.00 92.75 109 PHE A O 1
ATOM 883 N N . ALA A 1 110 ? 2.904 -0.806 5.760 1.00 89.50 110 ALA A N 1
ATOM 884 C CA . ALA A 1 110 ? 3.923 -1.855 5.810 1.00 89.50 110 ALA A CA 1
ATOM 885 C C . ALA A 1 110 ? 3.473 -3.064 6.643 1.00 89.50 110 ALA A C 1
ATOM 887 O O . ALA A 1 110 ? 3.617 -4.201 6.195 1.00 89.50 110 ALA A O 1
ATOM 888 N N . LEU A 1 111 ? 2.890 -2.820 7.823 1.00 88.75 111 LEU A N 1
ATOM 889 C CA . LEU A 1 111 ? 2.379 -3.871 8.706 1.00 88.75 111 LEU A CA 1
ATOM 890 C C . LEU A 1 111 ? 1.275 -4.705 8.045 1.00 88.75 111 LEU A C 1
ATOM 892 O O . LEU A 1 111 ? 1.274 -5.930 8.151 1.00 88.75 111 LEU A O 1
ATOM 896 N N . LEU A 1 112 ? 0.334 -4.056 7.358 1.00 91.56 112 LEU A N 1
ATOM 897 C CA . LEU A 1 112 ? -0.749 -4.750 6.663 1.00 91.56 112 LEU A CA 1
ATOM 898 C C . LEU A 1 112 ? -0.215 -5.571 5.485 1.00 91.56 112 LEU A C 1
ATOM 900 O O . LEU A 1 112 ? -0.585 -6.734 5.332 1.00 91.56 112 LEU A O 1
ATOM 904 N N . CYS A 1 113 ? 0.702 -5.006 4.695 1.00 88.50 113 CYS A N 1
ATOM 905 C CA . CYS A 1 113 ? 1.322 -5.727 3.583 1.00 88.50 113 CYS A CA 1
ATOM 906 C C . CYS A 1 113 ? 2.111 -6.950 4.064 1.00 88.50 113 CYS A C 1
ATOM 908 O O . CYS A 1 113 ? 2.032 -8.007 3.441 1.00 88.50 113 CYS A O 1
ATOM 910 N N . SER A 1 114 ? 2.831 -6.844 5.186 1.00 82.75 114 SER A N 1
ATOM 911 C CA . SER A 1 114 ? 3.593 -7.974 5.717 1.00 82.75 114 SER A CA 1
ATOM 912 C C . SER A 1 114 ? 2.685 -9.089 6.217 1.00 82.75 114 SER A C 1
ATOM 914 O O . SER A 1 114 ? 2.909 -10.249 5.886 1.00 82.75 114 SER A O 1
ATOM 916 N N . LYS A 1 115 ? 1.627 -8.751 6.963 1.00 79.44 115 LYS A N 1
ATOM 917 C CA . LYS A 1 115 ? 0.676 -9.744 7.470 1.00 79.44 115 LYS A CA 1
ATOM 918 C C . LYS A 1 115 ? -0.079 -10.431 6.333 1.00 79.44 115 LYS A C 1
ATOM 920 O O . LYS A 1 115 ? -0.227 -11.645 6.369 1.00 79.44 115 LYS A O 1
ATOM 925 N N . GLY A 1 116 ? -0.448 -9.697 5.281 1.00 63.00 116 GLY A N 1
ATOM 926 C CA . GLY A 1 116 ? -1.014 -10.275 4.053 1.00 63.00 116 GLY A CA 1
ATOM 927 C C . GLY A 1 116 ? -0.068 -11.191 3.280 1.00 63.00 116 GLY A C 1
ATOM 928 O O . GLY A 1 116 ? -0.530 -12.087 2.577 1.00 63.00 116 GLY A O 1
ATOM 929 N N . ALA A 1 117 ? 1.242 -11.010 3.436 1.00 66.12 117 ALA A N 1
ATOM 930 C CA . ALA A 1 117 ? 2.252 -11.920 2.907 1.00 66.12 117 ALA A CA 1
ATOM 931 C C . ALA A 1 117 ? 2.551 -13.112 3.844 1.00 66.12 11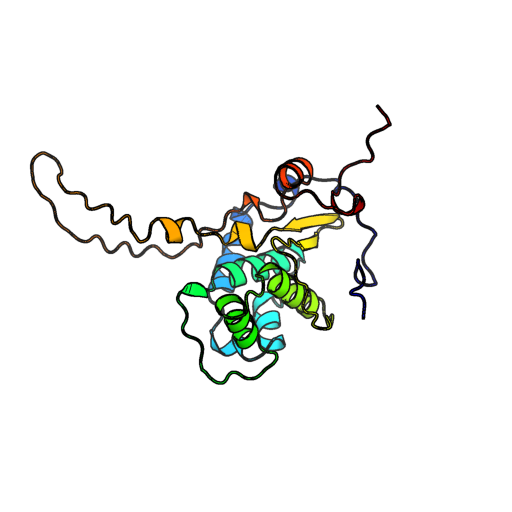7 ALA A C 1
ATOM 933 O O . ALA A 1 117 ? 3.389 -13.944 3.506 1.00 66.12 117 ALA A O 1
ATOM 934 N N . GLY A 1 118 ? 1.892 -13.209 5.008 1.00 53.50 118 GLY A N 1
ATOM 935 C CA . GLY A 1 118 ? 2.158 -14.237 6.020 1.00 53.50 118 GLY A CA 1
ATOM 936 C C . GLY A 1 118 ? 3.382 -13.950 6.899 1.00 53.50 118 GLY A C 1
ATOM 937 O O . GLY A 1 118 ? 3.971 -14.878 7.447 1.00 53.50 118 GLY A O 1
ATOM 938 N N . TYR A 1 119 ? 3.786 -12.681 7.021 1.00 49.09 119 TYR A N 1
ATOM 939 C CA . TYR A 1 119 ? 4.990 -12.259 7.739 1.00 49.09 119 TYR A CA 1
ATOM 940 C C . TYR A 1 119 ? 4.689 -11.409 8.988 1.00 49.09 119 TYR A C 1
ATOM 942 O O . TYR A 1 119 ? 3.913 -10.444 8.955 1.00 49.09 119 TYR A O 1
ATOM 950 N N . GLU A 1 120 ? 5.377 -11.716 10.091 1.00 37.56 120 GLU A N 1
ATOM 951 C CA . GLU A 1 120 ? 5.303 -10.975 11.353 1.00 37.56 120 GLU A CA 1
ATOM 952 C C . GLU A 1 120 ? 6.358 -9.858 11.418 1.00 37.56 120 GLU A C 1
ATOM 954 O O . GLU A 1 120 ? 7.549 -10.105 11.596 1.00 37.56 120 GLU A O 1
ATOM 959 N N . ILE A 1 121 ? 5.931 -8.594 11.313 1.00 40.06 121 ILE A N 1
ATOM 960 C CA . ILE A 1 121 ? 6.797 -7.449 11.629 1.00 40.06 121 ILE A CA 1
ATOM 961 C C . ILE A 1 121 ? 6.799 -7.225 13.146 1.00 40.06 121 ILE A C 1
ATOM 963 O O . ILE A 1 121 ? 5.758 -6.948 13.745 1.00 40.06 121 ILE A O 1
ATOM 967 N N . GLY A 1 122 ? 7.984 -7.278 13.760 1.00 34.16 122 GLY A N 1
ATOM 968 C CA . GLY A 1 122 ? 8.208 -6.760 15.109 1.00 34.16 122 GLY A CA 1
ATOM 969 C C . GLY A 1 122 ? 7.996 -5.243 15.148 1.00 34.16 122 GLY A C 1
ATOM 970 O O . GLY A 1 122 ? 8.531 -4.508 14.320 1.00 34.16 122 GLY A O 1
ATOM 971 N N . GLN A 1 123 ? 7.189 -4.763 16.093 1.00 33.12 123 GLN A N 1
ATOM 972 C CA . GLN A 1 123 ? 6.826 -3.350 16.197 1.00 33.12 123 GLN A CA 1
ATOM 973 C C . GLN A 1 123 ? 8.004 -2.535 16.766 1.00 33.12 123 GLN A C 1
ATOM 975 O O . GLN A 1 123 ? 8.438 -2.798 17.885 1.00 33.12 123 GLN A O 1
ATOM 980 N N . HIS A 1 124 ? 8.509 -1.543 16.020 1.00 34.56 124 HIS A N 1
ATOM 981 C CA . HIS A 1 124 ? 9.486 -0.563 16.521 1.00 34.56 124 HIS A CA 1
ATOM 982 C C . HIS A 1 124 ? 8.992 0.870 16.380 1.00 34.56 124 HIS A C 1
ATOM 984 O O . HIS A 1 124 ? 8.429 1.255 15.355 1.00 34.56 124 HIS A O 1
ATOM 990 N N . GLU A 1 125 ? 9.268 1.673 17.404 1.00 31.86 125 GLU A N 1
ATOM 991 C CA . GLU A 1 125 ? 9.102 3.122 17.367 1.00 31.86 125 GLU A CA 1
ATOM 992 C C . GLU A 1 125 ? 10.269 3.751 16.598 1.00 31.86 125 GLU A C 1
ATOM 994 O O . GLU A 1 125 ? 11.401 3.800 17.080 1.00 31.86 125 GLU A O 1
ATOM 999 N N . LEU A 1 126 ? 10.007 4.255 15.392 1.00 37.38 126 LEU A N 1
ATOM 1000 C CA . LEU A 1 126 ? 11.009 4.961 14.594 1.00 37.38 126 LEU A CA 1
ATOM 1001 C C . LEU A 1 126 ? 10.653 6.449 14.516 1.00 37.38 126 LEU A C 1
ATOM 1003 O O . LEU A 1 126 ? 9.716 6.870 13.836 1.00 37.38 126 LEU A O 1
ATOM 1007 N N . LYS A 1 127 ? 11.437 7.264 15.229 1.00 36.91 127 LYS A N 1
ATOM 1008 C CA . LYS A 1 127 ? 11.362 8.731 15.230 1.00 36.91 127 LYS A CA 1
ATOM 1009 C C . LYS A 1 127 ? 11.963 9.309 13.944 1.00 36.91 127 LYS A C 1
ATOM 1011 O O . LYS A 1 127 ? 13.068 9.841 13.966 1.00 36.91 127 LYS A O 1
ATOM 1016 N N . VAL A 1 128 ? 11.252 9.215 12.822 1.00 44.53 128 VAL A N 1
ATOM 1017 C CA . VAL A 1 128 ? 11.578 9.974 11.602 1.00 44.53 128 VAL A CA 1
ATOM 1018 C C . VAL A 1 128 ? 10.288 10.459 10.950 1.00 44.53 128 VAL A C 1
ATOM 1020 O O . VAL A 1 128 ? 9.365 9.677 10.721 1.00 44.53 128 VAL A O 1
ATOM 1023 N N . THR A 1 129 ? 10.227 11.756 10.659 1.00 54.81 129 THR A N 1
ATOM 1024 C CA . THR A 1 129 ? 9.141 12.395 9.908 1.00 54.81 129 THR A CA 1
ATOM 1025 C C . THR A 1 129 ? 9.369 12.200 8.406 1.00 54.81 129 THR A C 1
ATOM 1027 O O . THR A 1 129 ? 10.478 12.430 7.933 1.00 54.81 129 THR A O 1
ATOM 1030 N N . ASN A 1 130 ? 8.314 11.817 7.677 1.00 64.94 130 ASN A N 1
ATOM 1031 C CA . ASN A 1 130 ? 8.279 11.522 6.233 1.00 64.94 130 ASN A CA 1
ATOM 1032 C C . ASN A 1 130 ? 8.884 10.167 5.804 1.00 64.94 130 ASN A C 1
ATOM 1034 O O . ASN A 1 130 ? 9.859 10.108 5.057 1.00 64.94 130 ASN A O 1
ATOM 1038 N N . ARG A 1 131 ? 8.292 9.064 6.284 1.00 80.94 131 ARG A N 1
ATOM 1039 C CA . ARG A 1 131 ? 8.584 7.708 5.794 1.00 80.94 131 ARG A CA 1
ATOM 1040 C C . ARG A 1 131 ? 7.643 7.328 4.650 1.00 80.94 131 ARG A C 1
ATOM 1042 O O . ARG A 1 131 ? 6.458 7.646 4.680 1.00 80.94 131 ARG A O 1
ATOM 1049 N N . TRP A 1 132 ? 8.191 6.609 3.681 1.00 89.12 132 TRP A N 1
ATOM 1050 C CA . TRP A 1 132 ? 7.492 6.000 2.554 1.00 89.12 132 TRP A CA 1
ATOM 1051 C C . TRP A 1 132 ? 7.883 4.520 2.463 1.00 89.12 132 TRP A C 1
ATOM 1053 O O . TRP A 1 132 ? 8.794 4.068 3.162 1.00 89.12 132 TRP A O 1
ATOM 1063 N N . ASN A 1 133 ? 7.174 3.749 1.644 1.00 91.19 133 ASN A N 1
ATOM 1064 C CA . ASN A 1 133 ? 7.352 2.306 1.535 1.00 91.19 133 ASN A CA 1
ATOM 1065 C C . ASN A 1 133 ? 7.837 1.909 0.142 1.00 91.19 133 ASN A C 1
ATOM 1067 O O . ASN A 1 133 ? 7.450 2.515 -0.854 1.00 91.19 133 ASN A O 1
ATOM 1071 N N . ALA A 1 134 ? 8.637 0.848 0.077 1.00 91.19 134 ALA A N 1
ATOM 1072 C CA . ALA A 1 134 ? 8.860 0.112 -1.154 1.00 91.19 134 ALA A CA 1
ATOM 1073 C C . ALA A 1 134 ? 8.093 -1.213 -1.098 1.00 91.19 134 ALA A C 1
ATOM 1075 O O . ALA A 1 134 ? 8.131 -1.912 -0.085 1.00 91.19 134 ALA A O 1
ATOM 1076 N N . VAL A 1 135 ? 7.405 -1.558 -2.181 1.00 92.50 135 VAL A N 1
ATOM 1077 C CA . VAL A 1 135 ? 6.667 -2.818 -2.337 1.00 92.50 135 VAL A CA 1
ATOM 1078 C C . VAL A 1 135 ? 7.219 -3.581 -3.532 1.00 92.50 135 VAL A C 1
ATOM 1080 O O . VAL A 1 135 ? 7.582 -2.977 -4.538 1.00 92.50 135 VAL A O 1
ATOM 1083 N N . HIS A 1 136 ? 7.292 -4.904 -3.432 1.00 91.00 136 HIS A N 1
ATOM 1084 C CA . HIS A 1 136 ? 7.763 -5.746 -4.526 1.00 91.00 136 HIS A CA 1
ATOM 1085 C C . HIS A 1 136 ? 6.569 -6.379 -5.244 1.00 91.00 136 HIS A C 1
ATOM 1087 O O . HIS A 1 136 ? 5.930 -7.291 -4.721 1.00 91.00 136 HIS A O 1
ATOM 1093 N N . VAL A 1 137 ? 6.257 -5.884 -6.441 1.00 91.94 137 VAL A N 1
ATOM 1094 C CA . VAL A 1 137 ? 5.107 -6.314 -7.251 1.00 91.94 137 VAL A CA 1
ATOM 1095 C C . VAL A 1 137 ? 5.547 -6.510 -8.695 1.00 91.94 137 VAL A C 1
ATOM 1097 O O . VAL A 1 137 ? 6.396 -5.772 -9.189 1.00 91.94 137 VAL A O 1
ATOM 1100 N N . GLN A 1 138 ? 4.979 -7.507 -9.384 1.00 90.38 138 GLN A N 1
ATOM 1101 C CA . GLN A 1 138 ? 5.332 -7.811 -10.783 1.00 90.38 138 GLN A CA 1
ATOM 1102 C C . GLN A 1 138 ? 6.855 -7.993 -10.987 1.00 90.38 138 GLN A C 1
ATOM 1104 O O . GLN A 1 138 ? 7.415 -7.571 -11.993 1.00 90.38 138 GLN A O 1
ATOM 1109 N N . GLY A 1 139 ? 7.541 -8.591 -10.004 1.00 89.44 139 GLY A N 1
ATOM 1110 C CA . GLY A 1 139 ? 8.978 -8.871 -10.079 1.00 89.44 139 GLY A CA 1
ATOM 1111 C C . GLY A 1 139 ? 9.904 -7.662 -9.895 1.00 89.44 139 GLY A C 1
ATOM 1112 O O . GLY A 1 139 ? 11.091 -7.785 -10.182 1.00 89.44 139 GLY A O 1
ATOM 1113 N N . ALA A 1 140 ? 9.395 -6.507 -9.451 1.00 91.88 140 ALA A N 1
ATOM 1114 C CA . ALA A 1 140 ? 10.206 -5.309 -9.255 1.00 91.88 140 ALA A CA 1
ATOM 1115 C C . ALA A 1 140 ? 9.800 -4.511 -8.008 1.00 91.88 140 ALA A C 1
ATOM 1117 O O . ALA A 1 140 ? 8.642 -4.517 -7.584 1.00 91.88 140 ALA A O 1
ATOM 1118 N N . TRP A 1 141 ? 10.761 -3.775 -7.447 1.00 93.38 141 TRP A N 1
ATOM 1119 C CA . TRP A 1 141 ? 10.522 -2.816 -6.370 1.00 93.38 141 TRP A CA 1
ATOM 1120 C C . TRP A 1 141 ? 9.837 -1.547 -6.893 1.00 93.38 141 TRP A C 1
ATOM 1122 O O . TRP A 1 141 ? 10.201 -1.017 -7.942 1.00 93.38 141 TRP A O 1
ATOM 1132 N N . ARG A 1 142 ? 8.841 -1.055 -6.150 1.00 94.12 142 ARG A N 1
ATOM 1133 C CA . ARG A 1 142 ? 8.032 0.131 -6.467 1.00 94.12 142 ARG A CA 1
ATOM 1134 C C . ARG A 1 142 ? 7.843 1.011 -5.244 1.00 94.12 142 ARG A C 1
ATOM 1136 O O . ARG A 1 142 ? 7.734 0.489 -4.139 1.00 94.12 142 ARG A O 1
ATOM 1143 N N . LEU A 1 143 ? 7.761 2.322 -5.447 1.00 94.44 143 LEU A N 1
ATOM 1144 C CA . LEU A 1 143 ? 7.709 3.316 -4.374 1.00 94.44 143 LEU A CA 1
ATOM 1145 C C . LEU A 1 143 ? 6.266 3.743 -4.093 1.00 94.44 143 LEU A C 1
ATOM 1147 O O . LEU A 1 143 ? 5.487 3.977 -5.013 1.00 94.44 143 LEU A O 1
ATOM 1151 N N . VAL A 1 144 ? 5.901 3.824 -2.816 1.00 93.94 144 VAL A N 1
ATOM 1152 C CA . VAL A 1 144 ? 4.570 4.239 -2.358 1.00 93.94 144 VAL A CA 1
ATOM 1153 C C . VAL A 1 144 ? 4.723 5.226 -1.205 1.00 93.94 144 VAL A C 1
ATOM 1155 O O . VAL A 1 144 ? 5.316 4.896 -0.176 1.00 93.94 144 VAL A O 1
ATOM 1158 N N . ASN A 1 145 ? 4.148 6.421 -1.331 1.00 91.44 145 ASN A N 1
ATOM 1159 C CA . ASN A 1 145 ? 4.076 7.394 -0.239 1.00 91.44 145 ASN A CA 1
ATOM 1160 C C . ASN A 1 145 ? 2.633 7.534 0.244 1.00 91.44 145 ASN A C 1
ATOM 1162 O O . ASN A 1 145 ? 1.881 8.397 -0.198 1.00 91.44 145 ASN A O 1
ATOM 1166 N N . VAL A 1 146 ? 2.258 6.669 1.185 1.00 90.00 146 VAL A N 1
ATOM 1167 C CA . VAL A 1 146 ? 0.907 6.666 1.750 1.00 90.00 146 VAL A CA 1
ATOM 1168 C C . VAL A 1 146 ? 0.575 8.008 2.416 1.00 90.00 146 VAL A C 1
ATOM 1170 O O . VAL A 1 146 ? -0.430 8.597 2.042 1.00 90.00 146 VAL A O 1
ATOM 1173 N N . PRO A 1 147 ? 1.384 8.578 3.332 1.00 86.75 147 PRO A N 1
ATOM 1174 C CA . PRO A 1 147 ? 1.024 9.858 3.940 1.00 86.75 147 PRO A CA 1
ATOM 1175 C C . PRO A 1 147 ? 0.687 10.968 2.933 1.00 86.75 147 PRO A C 1
ATOM 1177 O O . PRO A 1 147 ? -0.281 11.678 3.165 1.00 86.75 147 PRO A O 1
ATOM 1180 N N . TRP A 1 148 ? 1.426 11.098 1.824 1.00 85.50 148 TRP A N 1
ATOM 1181 C CA . TRP A 1 148 ? 1.153 12.134 0.817 1.00 85.50 148 TRP A CA 1
ATOM 1182 C C . TRP A 1 148 ? -0.028 11.780 -0.088 1.00 85.50 148 TRP A C 1
ATOM 1184 O O . TRP A 1 148 ? -0.809 12.666 -0.412 1.00 85.50 148 TRP A O 1
ATOM 1194 N N . ALA A 1 149 ? -0.230 10.496 -0.406 1.00 87.00 149 ALA A N 1
ATOM 1195 C CA . ALA A 1 149 ? -1.416 10.036 -1.131 1.00 87.00 149 ALA A CA 1
ATOM 1196 C C . ALA A 1 149 ? -2.732 10.330 -0.395 1.00 87.00 149 ALA A C 1
ATOM 1198 O O . ALA A 1 149 ? -3.776 10.504 -1.021 1.00 87.00 149 ALA A O 1
ATOM 1199 N N . LEU A 1 150 ? -2.674 10.315 0.940 1.00 80.75 150 LEU A N 1
ATOM 1200 C CA . LEU A 1 150 ? -3.813 10.490 1.838 1.00 80.75 150 LEU A CA 1
ATOM 1201 C C . LEU A 1 150 ? -3.965 11.936 2.326 1.00 80.75 150 LEU A C 1
ATOM 1203 O O . LEU A 1 150 ? -4.921 12.225 3.054 1.00 80.75 150 LEU A O 1
ATOM 1207 N N . VAL A 1 151 ? -3.045 12.844 1.966 1.00 68.19 151 VAL A N 1
ATOM 1208 C CA . VAL A 1 151 ? -3.209 14.276 2.243 1.00 68.19 151 VAL A CA 1
ATOM 1209 C C . VAL A 1 151 ? -4.310 14.804 1.337 1.00 68.19 151 VAL A C 1
ATOM 1211 O O . VAL A 1 151 ? -4.104 15.290 0.231 1.00 68.19 151 VAL A O 1
ATOM 1214 N N . LYS A 1 152 ? -5.511 14.710 1.881 1.00 59.16 152 LYS A N 1
ATOM 1215 C CA . LYS A 1 152 ? -6.687 15.452 1.487 1.00 59.16 152 LYS A CA 1
ATOM 1216 C C . LYS A 1 152 ? -6.401 16.941 1.655 1.00 59.16 152 LYS A C 1
ATOM 1218 O O . LYS A 1 152 ? -6.278 17.431 2.782 1.00 59.16 152 LYS A O 1
ATOM 1223 N N . THR A 1 153 ? -6.276 17.673 0.548 1.00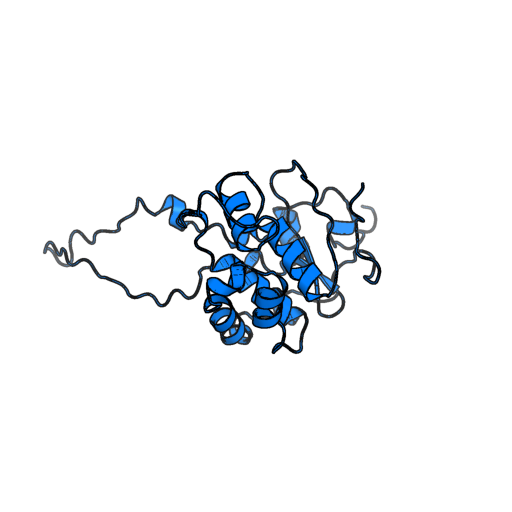 41.41 153 THR A N 1
ATOM 1224 C CA . THR A 1 153 ? -6.264 19.151 0.586 1.00 41.41 153 THR A CA 1
ATOM 1225 C C . THR A 1 153 ? -7.570 19.711 1.168 1.00 41.41 153 THR A C 1
ATOM 1227 O O . THR A 1 153 ? -7.613 20.854 1.615 1.00 41.41 153 THR A O 1
ATOM 1230 N N . ASP A 1 154 ? -8.580 18.855 1.302 1.00 40.03 154 ASP A N 1
ATOM 1231 C CA . ASP A 1 154 ? -9.860 19.014 1.981 1.00 40.03 154 ASP A CA 1
ATOM 1232 C C . ASP A 1 154 ? -9.698 19.562 3.415 1.00 40.03 154 ASP A C 1
ATOM 1234 O O . ASP A 1 154 ? -10.526 20.341 3.870 1.00 40.03 154 ASP A O 1
ATOM 1238 N N . GLY A 1 155 ? -8.606 19.237 4.124 1.00 36.09 155 GLY A N 1
ATOM 1239 C CA . GLY A 1 155 ? -8.337 19.752 5.479 1.00 36.09 155 GLY A CA 1
ATOM 1240 C C . GLY A 1 155 ? -7.810 21.194 5.539 1.00 36.09 155 GLY A C 1
ATOM 1241 O O . GLY A 1 155 ? -7.680 21.756 6.625 1.00 36.09 155 GLY A O 1
ATOM 1242 N N . LEU A 1 156 ? -7.496 21.796 4.389 1.00 35.56 156 LEU A N 1
ATOM 1243 C CA . LEU A 1 156 ? -7.259 23.237 4.232 1.00 35.56 156 LEU A CA 1
ATOM 1244 C C . LEU A 1 156 ? -8.468 23.943 3.591 1.00 35.56 156 LEU A C 1
ATOM 1246 O O . LEU A 1 156 ? -8.477 25.171 3.492 1.00 35.56 156 LEU A O 1
ATOM 1250 N N . GLU A 1 157 ? -9.480 23.183 3.160 1.00 36.53 157 GLU A N 1
ATOM 1251 C CA . GLU A 1 157 ? -10.680 23.682 2.483 1.00 36.53 157 GLU A CA 1
ATOM 1252 C C . GLU A 1 157 ? -11.990 23.414 3.240 1.00 36.53 157 GLU A C 1
ATOM 1254 O O . GLU A 1 157 ? -13.040 23.851 2.777 1.00 36.53 157 GLU A O 1
ATOM 1259 N N . GLU A 1 158 ? -11.969 22.812 4.435 1.00 40.28 158 GLU A N 1
ATOM 1260 C CA . GLU A 1 158 ? -13.147 22.798 5.326 1.00 40.28 158 GLU A CA 1
ATOM 1261 C C . GLU A 1 158 ? -13.587 24.220 5.752 1.00 40.28 158 GLU A C 1
ATOM 1263 O O . GLU A 1 158 ? -14.738 24.408 6.140 1.00 40.28 158 GLU A O 1
ATOM 1268 N N . ASP A 1 159 ? -12.738 25.239 5.550 1.00 36.09 159 ASP A N 1
ATOM 1269 C CA . ASP A 1 159 ? -13.088 26.667 5.668 1.00 36.09 159 ASP A CA 1
ATOM 1270 C C . ASP A 1 159 ? -13.505 27.330 4.334 1.00 36.09 159 ASP A C 1
ATOM 1272 O O . ASP A 1 159 ? -13.816 28.524 4.294 1.00 36.09 159 ASP A O 1
ATOM 1276 N N . LYS A 1 160 ? -13.559 26.589 3.219 1.00 36.47 160 LYS A N 1
ATOM 1277 C CA . LYS A 1 160 ? -14.078 27.078 1.930 1.00 36.47 160 LYS A CA 1
ATOM 1278 C C . LYS A 1 160 ? -15.401 26.410 1.583 1.00 36.47 160 LYS A C 1
ATOM 1280 O O . LYS A 1 160 ? -15.556 25.722 0.576 1.00 36.47 160 LYS A O 1
ATOM 1285 N N . THR A 1 161 ? -16.418 26.728 2.377 1.00 34.81 161 THR A N 1
ATOM 1286 C CA . THR A 1 161 ? -17.790 26.813 1.869 1.00 34.81 161 THR A CA 1
ATOM 1287 C C . THR A 1 161 ? -17.824 27.767 0.674 1.00 34.81 161 THR A C 1
ATOM 1289 O O . THR A 1 161 ? -17.915 28.983 0.845 1.00 34.81 161 THR A O 1
ATOM 1292 N N . TRP A 1 162 ? -17.772 27.239 -0.547 1.00 38.16 162 TRP A N 1
ATOM 1293 C CA . TRP A 1 162 ? -18.194 27.997 -1.720 1.00 38.16 162 TRP A CA 1
ATOM 1294 C C . TRP A 1 162 ? -19.714 28.154 -1.655 1.00 38.16 162 TRP A C 1
ATOM 1296 O O . TRP A 1 162 ? -20.471 27.271 -2.052 1.00 38.16 162 TRP A O 1
ATOM 1306 N N . ILE A 1 163 ? -20.164 29.276 -1.096 1.00 42.62 163 ILE A N 1
ATOM 1307 C CA . ILE A 1 163 ? -21.549 29.725 -1.205 1.00 42.62 163 ILE A CA 1
ATOM 1308 C C . ILE A 1 163 ? -21.652 30.423 -2.561 1.00 42.62 163 ILE A C 1
ATOM 1310 O O . ILE A 1 163 ? -20.976 31.424 -2.792 1.00 42.62 163 ILE A O 1
ATOM 1314 N N . VAL A 1 164 ? -22.476 29.906 -3.472 1.00 43.81 164 VAL A N 1
ATOM 1315 C CA . VAL A 1 164 ? -22.885 30.678 -4.652 1.00 43.81 164 VAL A CA 1
ATOM 1316 C C . VAL A 1 164 ? -23.765 31.808 -4.129 1.00 43.81 164 VAL A C 1
ATOM 1318 O O . VAL A 1 164 ? -24.900 31.571 -3.745 1.00 43.81 164 VAL A O 1
ATOM 1321 N N . VAL A 1 165 ? -23.216 33.017 -4.009 1.00 43.84 165 VAL A N 1
ATOM 1322 C CA . VAL A 1 165 ? -23.941 34.156 -3.417 1.00 43.84 165 VAL A CA 1
ATOM 1323 C C . VAL A 1 165 ? -24.927 34.766 -4.419 1.00 43.84 165 VAL A C 1
ATOM 1325 O O . VAL A 1 165 ? -25.914 35.371 -4.012 1.00 43.84 165 VAL A O 1
ATOM 1328 N N . GLU A 1 166 ? -24.703 34.573 -5.722 1.00 49.00 166 GLU A N 1
ATOM 1329 C CA . GLU A 1 166 ? -25.502 35.196 -6.774 1.00 49.00 166 GLU A CA 1
ATOM 1330 C C . GLU A 1 166 ? -25.392 34.419 -8.093 1.00 49.00 166 GLU A C 1
ATOM 1332 O O . GLU A 1 166 ? -24.293 34.061 -8.526 1.00 49.00 166 GLU A O 1
ATOM 1337 N N . GLN A 1 167 ? -26.523 34.176 -8.753 1.00 45.41 167 GLN A N 1
ATOM 1338 C CA . GLN A 1 167 ? -26.559 33.691 -10.131 1.00 45.41 167 GLN A CA 1
ATOM 1339 C C . GLN A 1 167 ? -27.561 34.551 -10.906 1.00 45.41 167 GLN A C 1
ATOM 1341 O O . GLN A 1 167 ? -28.713 34.681 -10.511 1.00 45.41 167 GLN A O 1
ATOM 1346 N N . CYS A 1 168 ? -27.113 35.172 -12.001 1.00 45.75 168 CYS A N 1
ATOM 1347 C CA . CYS A 1 168 ? -27.954 36.010 -12.869 1.00 45.75 168 CYS A CA 1
ATOM 1348 C C . CYS A 1 168 ? -28.645 37.206 -12.174 1.00 45.75 168 CYS A C 1
ATOM 1350 O O . CYS A 1 168 ? -29.738 37.588 -12.582 1.00 45.75 168 CYS A O 1
ATOM 1352 N N . GLY A 1 169 ? -28.011 37.828 -11.174 1.00 52.81 169 GLY A N 1
ATOM 1353 C CA . GLY A 1 169 ? -28.568 39.008 -10.496 1.00 52.81 169 GLY A CA 1
ATOM 1354 C C . GLY A 1 169 ? -29.493 38.692 -9.317 1.00 52.81 169 GLY A C 1
ATOM 1355 O O . GLY A 1 169 ? -30.048 39.609 -8.715 1.00 52.81 169 GLY A O 1
ATOM 1356 N N . GLU A 1 170 ? -29.682 37.410 -8.990 1.00 47.72 170 GLU A N 1
ATOM 1357 C CA . GLU A 1 170 ? -30.520 36.964 -7.878 1.00 47.72 170 GLU A CA 1
ATOM 1358 C C . GLU A 1 170 ? -29.696 36.183 -6.846 1.00 47.72 170 GLU A C 1
ATOM 1360 O O . GLU A 1 170 ? -28.883 35.316 -7.181 1.00 47.72 170 GLU A O 1
ATOM 1365 N N . ALA A 1 171 ? -29.918 36.489 -5.563 1.00 46.06 171 ALA A N 1
ATOM 1366 C CA . ALA A 1 171 ? -29.284 35.792 -4.451 1.00 46.06 171 ALA A CA 1
ATOM 1367 C C . ALA A 1 171 ? -29.890 34.388 -4.293 1.00 46.06 171 ALA A C 1
ATOM 1369 O O . ALA A 1 171 ? -31.050 34.242 -3.903 1.00 46.06 171 ALA A O 1
ATOM 1370 N N . CYS A 1 172 ? -29.114 33.342 -4.576 1.00 54.75 172 CYS A N 1
ATOM 1371 C CA . CYS A 1 172 ? -29.554 31.954 -4.444 1.00 54.75 172 CYS A CA 1
ATOM 1372 C C . CYS A 1 172 ? -28.866 31.289 -3.241 1.00 54.75 172 CYS A C 1
ATOM 1374 O O . CYS A 1 172 ? -27.690 30.968 -3.304 1.00 54.75 172 CYS A O 1
ATOM 1376 N N . LEU A 1 173 ? -29.608 30.993 -2.167 1.00 48.31 173 LEU A N 1
ATOM 1377 C CA . LEU A 1 173 ? -29.148 30.108 -1.084 1.00 48.31 173 LEU A CA 1
ATOM 1378 C C . LEU A 1 173 ? -29.879 28.750 -1.102 1.00 48.31 173 LEU A C 1
ATOM 1380 O O . LEU A 1 173 ? -30.742 28.521 -0.253 1.00 48.31 173 LEU A O 1
ATOM 1384 N N . PRO A 1 174 ? -29.541 27.797 -1.990 1.00 43.53 174 PRO A N 1
ATOM 1385 C CA . PRO A 1 174 ? -29.812 26.396 -1.714 1.00 43.53 174 PRO A CA 1
ATOM 1386 C C . PRO A 1 174 ? -28.513 25.666 -1.373 1.00 43.53 174 PRO A C 1
ATOM 1388 O O . PRO A 1 174 ? -27.577 25.584 -2.169 1.00 43.53 174 PRO A O 1
ATOM 1391 N N . ARG A 1 175 ? -28.488 25.085 -0.172 1.00 41.62 175 ARG A N 1
ATOM 1392 C CA . ARG A 1 175 ? -27.482 24.118 0.270 1.00 41.62 175 ARG A CA 1
ATOM 1393 C C . ARG A 1 175 ? -27.608 22.873 -0.610 1.00 41.62 175 ARG A C 1
ATOM 1395 O O . ARG A 1 175 ? -28.483 22.042 -0.385 1.00 41.62 175 ARG A O 1
ATOM 1402 N N . ALA A 1 176 ? -26.771 22.764 -1.635 1.00 38.38 176 ALA A N 1
ATOM 1403 C CA . ALA A 1 176 ? -26.686 21.547 -2.425 1.00 38.38 176 ALA A CA 1
ATOM 1404 C C . ALA A 1 176 ? -26.010 20.462 -1.574 1.00 38.38 176 ALA A C 1
ATOM 1406 O O . ALA A 1 176 ? -24.792 20.445 -1.415 1.00 38.38 176 ALA A O 1
ATOM 1407 N N . GLU A 1 177 ? -26.800 19.550 -1.007 1.00 36.34 177 GLU A N 1
ATOM 1408 C CA . GLU A 1 177 ? -26.276 18.278 -0.517 1.00 36.34 177 GLU A CA 1
ATOM 1409 C C . GLU A 1 177 ? -25.868 17.439 -1.729 1.00 36.34 177 GLU A C 1
ATOM 1411 O O . GLU A 1 177 ? -26.648 16.654 -2.272 1.00 36.34 177 GLU A O 1
ATOM 1416 N N . SER A 1 178 ? -24.630 17.610 -2.194 1.00 35.47 178 SER A N 1
ATOM 1417 C CA . SER A 1 178 ? -24.052 16.629 -3.099 1.00 35.47 178 SER A CA 1
ATOM 1418 C C . SER A 1 178 ? -23.839 15.343 -2.302 1.00 35.47 178 SER A C 1
ATOM 1420 O O . SER A 1 178 ? -22.866 15.225 -1.555 1.00 35.47 178 SER A O 1
ATOM 1422 N N . LYS A 1 179 ? -24.728 14.358 -2.479 1.00 34.97 179 LYS A N 1
ATOM 1423 C CA . LYS A 1 179 ? -24.384 12.947 -2.268 1.00 34.97 179 LYS A CA 1
ATOM 1424 C C . LYS A 1 179 ? -23.313 12.574 -3.295 1.00 34.97 179 LYS A C 1
ATOM 1426 O O . LYS A 1 179 ? -23.609 11.949 -4.308 1.00 34.97 179 LYS A O 1
ATOM 1431 N N . LYS A 1 180 ? -22.074 13.013 -3.073 1.00 36.19 180 LYS A N 1
ATOM 1432 C CA . LYS A 1 180 ? -20.932 12.410 -3.748 1.00 36.19 180 LYS A CA 1
ATOM 1433 C C . LYS A 1 180 ? -20.814 11.016 -3.151 1.00 36.19 180 LYS A C 1
ATOM 1435 O O . LYS A 1 180 ? -20.532 10.873 -1.964 1.00 36.19 180 LYS A O 1
ATOM 1440 N N . GLU A 1 181 ? -21.082 9.997 -3.962 1.00 36.84 181 GLU A N 1
ATOM 1441 C CA . GLU A 1 181 ? -20.434 8.708 -3.752 1.00 36.84 181 GLU A CA 1
ATOM 1442 C C . GLU A 1 181 ? -18.954 9.029 -3.550 1.00 36.84 181 GLU A C 1
ATOM 1444 O O . GLU A 1 181 ? -18.329 9.626 -4.427 1.00 36.84 181 GLU A O 1
ATOM 1449 N N . VAL A 1 182 ? -18.435 8.776 -2.348 1.00 41.34 182 VAL A N 1
ATOM 1450 C CA . VAL A 1 182 ? -17.037 9.040 -2.009 1.00 41.34 182 VAL A CA 1
ATOM 1451 C C . VAL A 1 182 ? -16.206 7.997 -2.753 1.00 41.34 182 VAL A C 1
ATOM 1453 O O . VAL A 1 182 ? -15.748 7.013 -2.182 1.00 41.34 182 VAL A O 1
ATOM 1456 N N . LEU A 1 183 ? -16.062 8.176 -4.065 1.00 46.34 183 LEU A N 1
ATOM 1457 C CA . LEU A 1 183 ? -14.903 7.682 -4.780 1.00 46.34 183 LEU A CA 1
ATOM 1458 C C . LEU A 1 183 ? -13.743 8.470 -4.185 1.00 46.34 183 LEU A C 1
ATOM 1460 O O . LEU A 1 183 ? -13.675 9.689 -4.309 1.00 46.34 183 LEU A O 1
ATOM 1464 N N . GLN A 1 184 ? -12.956 7.771 -3.380 1.00 54.34 184 GLN A N 1
ATOM 1465 C CA . GLN A 1 184 ? -11.899 8.346 -2.571 1.00 54.34 184 GLN A CA 1
ATOM 1466 C C . GLN A 1 184 ? -10.935 9.137 -3.451 1.00 54.34 184 GLN A C 1
ATOM 1468 O O . GLN A 1 184 ? -10.362 8.584 -4.386 1.00 54.34 184 GLN A O 1
ATOM 1473 N N . ASP A 1 185 ? -10.753 10.411 -3.120 1.00 64.44 185 ASP A N 1
ATOM 1474 C CA . ASP A 1 185 ? -9.768 11.284 -3.748 1.00 64.44 185 ASP A CA 1
ATOM 1475 C C . ASP A 1 185 ? -8.387 10.922 -3.176 1.00 64.44 185 ASP A C 1
ATOM 1477 O O . ASP A 1 185 ? -7.936 11.467 -2.169 1.00 64.44 185 ASP A O 1
ATOM 1481 N N . MET A 1 186 ? -7.798 9.849 -3.705 1.00 82.38 186 MET A N 1
ATOM 1482 C CA . MET A 1 186 ? -6.414 9.464 -3.433 1.00 82.38 186 MET A CA 1
ATOM 1483 C C . MET A 1 186 ? -5.539 10.066 -4.519 1.00 82.38 186 MET A C 1
ATOM 1485 O O . MET A 1 186 ? -5.823 9.879 -5.703 1.00 82.38 186 MET A O 1
ATOM 1489 N N . ASP A 1 187 ? -4.441 10.713 -4.137 1.00 88.81 187 ASP A N 1
ATOM 1490 C CA . ASP A 1 187 ? -3.471 11.165 -5.128 1.00 88.81 187 ASP A CA 1
ATOM 1491 C C . ASP A 1 187 ? -2.681 9.960 -5.663 1.00 88.81 187 ASP A C 1
ATOM 1493 O O . ASP A 1 187 ? -1.732 9.459 -5.046 1.00 88.81 187 ASP A O 1
ATOM 1497 N N . GLU A 1 188 ? -3.107 9.488 -6.836 1.00 91.19 188 GLU A N 1
ATOM 1498 C CA . GLU A 1 188 ? -2.497 8.370 -7.544 1.00 91.19 188 GLU A CA 1
ATOM 1499 C C . GLU A 1 188 ? -1.009 8.592 -7.799 1.00 91.19 188 GLU A C 1
ATOM 1501 O O . GLU A 1 188 ? -0.286 7.600 -7.894 1.00 91.19 188 GLU A O 1
ATOM 1506 N N . PHE A 1 189 ? -0.518 9.836 -7.886 1.00 92.44 189 PHE A N 1
ATOM 1507 C CA . PHE A 1 189 ? 0.903 10.109 -8.110 1.00 92.44 189 PHE A CA 1
ATOM 1508 C C . PHE A 1 189 ? 1.782 9.340 -7.122 1.00 92.44 189 PHE A C 1
ATOM 1510 O O . PHE A 1 189 ? 2.779 8.756 -7.538 1.00 92.44 189 PHE A O 1
ATOM 1517 N N . TRP A 1 190 ? 1.364 9.239 -5.857 1.00 93.31 190 TRP A N 1
ATOM 1518 C CA . TRP A 1 190 ? 2.117 8.612 -4.766 1.00 93.31 190 TRP A CA 1
ATOM 1519 C C . TRP A 1 190 ? 1.966 7.089 -4.659 1.00 93.31 190 TRP A C 1
ATOM 1521 O O . TRP A 1 190 ? 2.538 6.483 -3.748 1.00 93.31 190 TRP A O 1
ATOM 1531 N N . PHE A 1 191 ? 1.213 6.454 -5.560 1.00 95.75 191 PHE A N 1
ATOM 1532 C CA . PHE A 1 191 ? 1.084 4.999 -5.638 1.00 95.75 191 PHE A CA 1
ATOM 1533 C C . PHE A 1 191 ? 1.923 4.440 -6.792 1.00 95.75 191 PHE A C 1
ATOM 1535 O O . PHE A 1 191 ? 1.640 4.721 -7.956 1.00 95.75 191 PHE A O 1
ATOM 1542 N N . LEU A 1 192 ? 2.933 3.622 -6.474 1.00 95.88 192 LEU A N 1
ATOM 1543 C CA . LEU A 1 192 ? 3.876 3.010 -7.428 1.00 95.88 192 LEU A CA 1
ATOM 1544 C C . LEU A 1 192 ? 4.615 4.034 -8.299 1.00 95.88 192 LEU A C 1
ATOM 1546 O O . LEU A 1 192 ? 4.903 3.746 -9.458 1.00 95.88 192 LEU A O 1
ATOM 1550 N N . THR A 1 193 ? 4.887 5.221 -7.756 1.00 94.25 193 THR A N 1
ATOM 1551 C CA . THR A 1 193 ? 5.557 6.319 -8.459 1.00 94.25 193 THR A CA 1
ATOM 1552 C C . THR A 1 193 ? 6.877 5.848 -9.054 1.00 94.25 193 THR A C 1
ATOM 1554 O O . THR A 1 193 ? 7.645 5.135 -8.397 1.00 94.25 193 THR A O 1
ATOM 1557 N N . ASP A 1 194 ? 7.146 6.257 -10.292 1.00 96.19 194 ASP A N 1
ATOM 1558 C CA . ASP A 1 194 ? 8.407 5.933 -10.938 1.00 96.19 194 ASP A CA 1
ATOM 1559 C C . ASP A 1 194 ? 9.575 6.615 -10.196 1.00 96.19 194 ASP A C 1
ATOM 1561 O O . ASP A 1 194 ? 9.428 7.751 -9.728 1.00 96.19 194 ASP A O 1
ATOM 1565 N N . PRO A 1 195 ? 10.728 5.937 -10.033 1.00 93.50 195 PRO A N 1
ATOM 1566 C CA . PRO A 1 195 ? 11.824 6.450 -9.215 1.00 93.50 195 PRO A CA 1
ATOM 1567 C C . PRO A 1 195 ? 12.343 7.825 -9.636 1.00 93.50 195 PRO A C 1
ATOM 1569 O O . PRO A 1 195 ? 12.733 8.612 -8.772 1.00 93.50 195 PRO A O 1
ATOM 1572 N N . GLU A 1 196 ? 12.337 8.134 -10.934 1.00 92.69 196 GLU A N 1
ATOM 1573 C CA . GLU A 1 196 ? 12.804 9.427 -11.441 1.00 92.69 196 GLU A CA 1
ATOM 1574 C C . GLU A 1 196 ? 11.961 10.587 -10.904 1.00 92.69 196 GLU A C 1
ATOM 1576 O O . GLU A 1 196 ? 12.519 11.591 -10.466 1.00 92.69 196 GLU A O 1
ATOM 1581 N N . ASP A 1 197 ? 10.640 10.411 -10.858 1.00 93.06 197 ASP A N 1
ATOM 1582 C CA . ASP A 1 197 ? 9.711 11.422 -10.354 1.00 93.06 197 ASP A CA 1
ATOM 1583 C C . ASP A 1 197 ? 9.689 11.432 -8.821 1.00 93.06 197 ASP A C 1
ATOM 1585 O O . ASP A 1 197 ? 9.693 12.488 -8.185 1.00 93.06 197 ASP A O 1
ATOM 1589 N N . PHE A 1 198 ? 9.705 10.251 -8.197 1.00 90.44 198 PHE A N 1
ATOM 1590 C CA . PHE A 1 198 ? 9.606 10.122 -6.745 1.00 90.44 198 PHE A CA 1
ATOM 1591 C C . PHE A 1 198 ? 10.794 10.762 -6.017 1.00 90.44 198 PHE A C 1
ATOM 1593 O O . PHE A 1 198 ? 10.616 11.458 -5.011 1.00 90.44 198 PHE A O 1
ATOM 1600 N N . ASN A 1 199 ? 12.013 10.560 -6.530 1.00 87.50 199 ASN A N 1
ATOM 1601 C CA . ASN A 1 199 ? 13.236 11.078 -5.912 1.00 87.50 199 ASN A CA 1
ATOM 1602 C C . ASN A 1 199 ? 13.326 12.613 -5.936 1.00 87.50 199 ASN A C 1
ATOM 1604 O O . ASN A 1 199 ? 14.050 13.172 -5.112 1.00 87.50 199 ASN A O 1
ATOM 1608 N N . CYS A 1 200 ? 12.570 13.305 -6.800 1.00 87.12 200 CYS A N 1
ATOM 1609 C CA . CYS A 1 200 ? 12.466 14.768 -6.773 1.00 87.12 200 CYS A CA 1
ATOM 1610 C C . CYS A 1 200 ? 11.837 15.294 -5.473 1.00 87.12 200 CYS A C 1
ATOM 1612 O O . CYS A 1 200 ? 12.124 16.417 -5.064 1.00 87.12 200 CYS A O 1
ATOM 1614 N N . PHE A 1 201 ? 11.002 14.487 -4.813 1.00 85.06 201 PHE A N 1
ATOM 1615 C CA . PHE A 1 201 ? 10.277 14.875 -3.599 1.00 85.06 201 PHE A CA 1
ATOM 1616 C C . PHE A 1 201 ? 10.754 14.116 -2.360 1.00 85.06 201 PHE A C 1
ATOM 1618 O O . PHE A 1 201 ? 10.823 14.670 -1.263 1.00 85.06 201 PHE A O 1
ATOM 1625 N N . CYS A 1 202 ? 11.063 12.831 -2.528 1.00 83.81 202 CYS A N 1
ATOM 1626 C CA . CYS A 1 202 ? 11.288 11.878 -1.447 1.00 83.81 202 CYS A CA 1
ATOM 1627 C C . CYS A 1 202 ? 12.625 11.142 -1.621 1.00 83.81 202 CYS A C 1
ATOM 1629 O O . CYS A 1 202 ? 12.671 9.916 -1.684 1.00 83.81 202 CYS A O 1
ATOM 1631 N N . PHE A 1 203 ? 13.727 11.894 -1.680 1.00 80.69 203 PHE A N 1
ATOM 1632 C CA . PHE A 1 203 ? 15.063 11.342 -1.917 1.00 80.69 203 PHE A CA 1
ATOM 1633 C C . PHE A 1 203 ? 15.520 10.386 -0.801 1.00 80.69 203 PHE A C 1
ATOM 1635 O O . PHE A 1 203 ? 15.707 10.787 0.356 1.00 80.69 203 PHE A O 1
ATOM 1642 N N . ALA A 1 204 ? 15.726 9.111 -1.144 1.00 82.75 204 ALA A N 1
ATOM 1643 C CA . ALA A 1 204 ? 16.191 8.105 -0.193 1.00 82.75 204 ALA A CA 1
ATOM 1644 C C . ALA A 1 204 ? 17.634 8.397 0.255 1.00 82.75 204 ALA A C 1
ATOM 1646 O O . ALA A 1 204 ? 18.530 8.563 -0.575 1.00 82.75 204 ALA A O 1
ATOM 1647 N N . ARG A 1 205 ? 17.890 8.387 1.573 1.00 79.75 205 ARG A N 1
ATOM 1648 C CA . ARG A 1 205 ? 19.259 8.513 2.116 1.00 79.75 205 ARG A CA 1
ATOM 1649 C C . ARG A 1 205 ? 20.155 7.348 1.694 1.00 79.75 205 ARG A C 1
ATOM 1651 O O . ARG A 1 205 ? 21.328 7.543 1.402 1.00 79.75 205 ARG A O 1
ATOM 1658 N N . GLU A 1 206 ? 19.604 6.139 1.680 1.00 81.25 206 GLU A N 1
ATOM 1659 C CA . GLU A 1 206 ? 20.302 4.953 1.194 1.00 81.25 206 GLU A CA 1
ATOM 1660 C C . GLU A 1 206 ? 20.180 4.863 -0.328 1.00 81.25 206 GLU A C 1
ATOM 1662 O O . GLU A 1 206 ? 19.083 4.683 -0.855 1.00 81.25 206 GLU A O 1
ATOM 1667 N N . ARG A 1 207 ? 21.315 4.923 -1.034 1.00 83.88 207 ARG A N 1
ATOM 1668 C CA . ARG A 1 207 ? 21.354 4.961 -2.506 1.00 83.88 207 ARG A CA 1
ATOM 1669 C C . ARG A 1 207 ? 20.595 3.811 -3.172 1.00 83.88 207 ARG A C 1
ATOM 1671 O O . ARG A 1 207 ? 19.858 4.040 -4.121 1.00 83.88 207 ARG A O 1
ATOM 1678 N N . ARG A 1 208 ? 20.709 2.590 -2.642 1.00 85.12 208 ARG A N 1
ATOM 1679 C CA . ARG A 1 208 ? 20.005 1.405 -3.171 1.00 85.12 208 ARG A CA 1
ATOM 1680 C C . ARG A 1 208 ? 18.481 1.577 -3.230 1.00 85.12 208 ARG A C 1
ATOM 1682 O O . ARG A 1 208 ? 17.842 1.027 -4.114 1.00 85.12 208 ARG A O 1
ATOM 1689 N N . TRP A 1 209 ? 17.906 2.371 -2.326 1.00 88.31 209 TRP A N 1
ATOM 1690 C CA . TRP A 1 209 ? 16.466 2.623 -2.244 1.00 88.31 209 TRP A CA 1
ATOM 1691 C C . TRP A 1 209 ? 15.997 3.800 -3.097 1.00 88.31 209 TRP A C 1
ATOM 1693 O O . TRP A 1 209 ? 14.800 4.043 -3.188 1.00 88.31 209 TRP A O 1
ATOM 1703 N N . GLN A 1 210 ? 16.916 4.494 -3.768 1.00 88.62 210 GLN A N 1
ATOM 1704 C CA . GLN A 1 210 ? 16.555 5.450 -4.813 1.00 88.62 210 GLN A CA 1
ATOM 1705 C C . GLN A 1 210 ? 16.036 4.723 -6.057 1.00 88.62 210 GLN A C 1
ATOM 1707 O O . GLN A 1 210 ? 15.348 5.346 -6.849 1.00 88.62 210 GLN A O 1
ATOM 1712 N N . LEU A 1 211 ? 16.341 3.425 -6.227 1.00 89.69 211 LEU A N 1
ATOM 1713 C CA . LEU A 1 211 ? 15.938 2.602 -7.380 1.00 89.69 211 LEU A CA 1
ATOM 1714 C C . LEU A 1 211 ? 16.302 3.241 -8.733 1.00 89.69 211 LEU A C 1
ATOM 1716 O O . LEU A 1 211 ? 15.614 3.051 -9.732 1.00 89.69 211 LEU A O 1
ATOM 1720 N N . MET A 1 212 ? 17.399 3.995 -8.753 1.00 89.06 212 MET A N 1
ATOM 1721 C CA . MET A 1 212 ? 17.950 4.625 -9.946 1.00 89.06 212 MET A CA 1
ATOM 1722 C C . MET A 1 212 ? 19.086 3.766 -10.502 1.00 89.06 212 MET A C 1
ATOM 1724 O O . MET A 1 212 ? 19.815 3.155 -9.711 1.00 89.06 212 MET A O 1
ATOM 1728 N N . PRO A 1 213 ? 19.267 3.706 -11.833 1.00 84.44 213 PRO A N 1
ATOM 1729 C CA . PRO A 1 213 ? 20.463 3.115 -12.414 1.00 84.44 213 PRO A CA 1
ATOM 1730 C C . PRO A 1 213 ? 21.712 3.732 -11.783 1.00 84.44 213 PRO A C 1
ATOM 1732 O O . PRO A 1 213 ? 21.733 4.926 -11.467 1.00 84.44 213 PRO A O 1
ATOM 1735 N N . GLU A 1 214 ? 22.769 2.940 -11.617 1.00 73.06 214 GLU A N 1
ATOM 1736 C CA . GLU A 1 214 ? 24.088 3.519 -11.399 1.00 73.06 214 GLU A CA 1
ATOM 1737 C C . GLU A 1 214 ? 24.405 4.359 -12.636 1.00 73.06 214 GLU A C 1
ATOM 1739 O O . GLU A 1 214 ? 24.653 3.834 -13.719 1.00 73.06 214 GLU A O 1
ATOM 1744 N N . THR A 1 215 ? 24.320 5.681 -12.516 1.00 62.19 215 THR A N 1
ATOM 1745 C CA . THR A 1 215 ? 24.915 6.550 -13.522 1.00 62.19 215 THR A CA 1
ATOM 1746 C C . THR A 1 215 ? 26.396 6.198 -13.580 1.00 62.19 215 THR A C 1
ATOM 1748 O O . THR A 1 215 ? 27.069 6.277 -12.548 1.00 62.19 215 THR A O 1
ATOM 1751 N N . MET A 1 216 ? 26.871 5.811 -14.773 1.00 48.75 216 MET A N 1
ATOM 1752 C CA . MET A 1 216 ? 28.276 5.947 -15.153 1.00 48.75 216 MET A CA 1
ATOM 1753 C C . MET A 1 216 ? 28.778 7.285 -14.618 1.00 48.75 216 MET A C 1
ATOM 1755 O O . MET A 1 216 ? 28.076 8.291 -14.754 1.00 48.75 216 MET A O 1
ATOM 1759 N N . ASP A 1 217 ? 29.942 7.250 -13.975 1.00 32.59 217 ASP A N 1
ATOM 1760 C CA . ASP A 1 217 ? 30.647 8.429 -13.490 1.00 32.59 217 ASP A CA 1
ATOM 1761 C C . ASP A 1 217 ? 30.557 9.561 -14.528 1.00 32.59 217 ASP A C 1
ATOM 1763 O O . ASP A 1 217 ? 30.871 9.360 -15.705 1.00 32.59 217 ASP A O 1
ATOM 1767 N N . CYS A 1 218 ? 30.084 10.732 -14.095 1.00 35.94 218 CYS A N 1
ATOM 1768 C CA . CYS A 1 218 ? 30.408 11.974 -14.788 1.00 35.94 218 CYS A CA 1
ATOM 1769 C C . CYS A 1 218 ? 31.876 12.315 -14.526 1.00 35.94 218 CYS A C 1
ATOM 1771 O O . CYS A 1 218 ? 32.296 12.189 -13.351 1.00 35.94 218 CYS A O 1
#

Organism: NCBI:txid370345

pLDDT: mean 77.06, std 21.83, range [27.61, 97.75]